Protein AF-A0A735HIZ2-F1 (afdb_monomer)

InterPro domains:
  IPR009492 TniQ [PF06527] (6-145)

Structure (mmCIF, N/CA/C/O backbone):
data_AF-A0A735HIZ2-F1
#
_entry.id   AF-A0A735HIZ2-F1
#
loop_
_atom_site.group_PDB
_atom_site.id
_atom_site.type_symbol
_atom_site.label_atom_id
_atom_site.label_alt_id
_atom_site.label_comp_id
_atom_site.label_asym_id
_atom_site.label_entity_id
_atom_site.label_seq_id
_atom_site.pdbx_PDB_ins_code
_atom_site.Cartn_x
_atom_site.Cartn_y
_atom_site.Cartn_z
_atom_site.occupancy
_atom_site.B_iso_or_equiv
_atom_site.auth_seq_id
_atom_site.auth_comp_id
_atom_site.auth_asym_id
_atom_site.auth_atom_id
_atom_site.pdbx_PDB_model_num
ATOM 1 N N . MET A 1 1 ? 9.503 21.662 -20.297 1.00 53.75 1 MET A N 1
ATOM 2 C CA . MET A 1 1 ? 8.173 21.031 -20.150 1.00 53.75 1 MET A CA 1
ATOM 3 C C . MET A 1 1 ? 8.386 19.717 -19.415 1.00 53.75 1 MET A C 1
ATOM 5 O O . MET A 1 1 ? 9.288 18.995 -19.810 1.00 53.75 1 MET A O 1
ATOM 9 N N . LEU A 1 2 ? 7.678 19.459 -18.311 1.00 71.31 2 LEU A N 1
ATOM 10 C CA . LEU A 1 2 ? 7.828 18.204 -17.560 1.00 71.31 2 LEU A CA 1
ATOM 11 C C . LEU A 1 2 ? 7.012 17.106 -18.242 1.00 71.31 2 LEU A C 1
ATOM 13 O O . LEU A 1 2 ? 5.805 17.273 -18.424 1.00 71.31 2 LEU A O 1
ATOM 17 N N . THR A 1 3 ? 7.654 15.998 -18.605 1.00 76.69 3 THR A N 1
ATOM 18 C CA . THR A 1 3 ? 6.975 14.871 -19.252 1.00 76.69 3 THR A CA 1
ATOM 19 C C . THR A 1 3 ? 6.406 13.953 -18.177 1.00 76.69 3 THR A C 1
ATOM 21 O O . THR A 1 3 ? 7.124 13.519 -17.272 1.00 76.69 3 THR A O 1
ATOM 24 N N . ARG A 1 4 ? 5.105 13.659 -18.259 1.00 77.38 4 ARG A N 1
ATOM 25 C CA . ARG A 1 4 ? 4.422 12.720 -17.358 1.00 77.38 4 ARG A CA 1
ATOM 26 C C . ARG A 1 4 ? 4.325 11.345 -18.010 1.00 77.38 4 ARG A C 1
ATOM 28 O O . ARG A 1 4 ? 4.100 11.247 -19.213 1.00 77.38 4 ARG A O 1
ATOM 35 N N . SER A 1 5 ? 4.462 10.292 -17.209 1.00 81.00 5 SER A N 1
ATOM 36 C CA . SER A 1 5 ? 4.187 8.919 -17.639 1.00 81.00 5 SER A CA 1
ATOM 37 C C . SER A 1 5 ? 2.837 8.486 -17.097 1.00 81.00 5 SER A C 1
ATOM 39 O O . SER A 1 5 ? 2.461 8.835 -15.980 1.00 81.00 5 SER A O 1
ATOM 41 N N . ARG A 1 6 ? 2.135 7.652 -17.862 1.00 84.44 6 ARG A N 1
ATOM 42 C CA . ARG A 1 6 ? 0.992 6.907 -17.342 1.00 84.44 6 ARG A CA 1
ATOM 43 C C . ARG A 1 6 ? 1.464 5.947 -16.243 1.00 84.44 6 ARG A C 1
ATOM 45 O O . ARG A 1 6 ? 2.487 5.285 -16.418 1.00 84.44 6 ARG A O 1
ATOM 52 N N . TYR A 1 7 ? 0.703 5.892 -15.154 1.00 81.31 7 TYR A N 1
ATOM 53 C CA . TYR A 1 7 ? 0.803 4.879 -14.107 1.00 81.31 7 TYR A CA 1
ATOM 54 C C . TYR A 1 7 ? 0.174 3.553 -14.572 1.00 81.31 7 TYR A C 1
ATOM 56 O O . TYR A 1 7 ? -0.862 3.558 -15.248 1.00 81.31 7 TYR A O 1
ATOM 64 N N . LEU A 1 8 ? 0.787 2.423 -14.208 1.00 87.94 8 LEU A N 1
ATOM 65 C CA . LEU A 1 8 ? 0.252 1.089 -14.469 1.00 87.94 8 LEU A CA 1
ATOM 66 C C . LEU A 1 8 ? -0.150 0.367 -13.174 1.00 87.94 8 LEU A C 1
ATOM 68 O O . LEU A 1 8 ? 0.684 0.253 -12.276 1.00 87.94 8 LEU A O 1
ATOM 72 N N . PRO A 1 9 ? -1.369 -0.206 -13.101 1.00 84.12 9 PRO A N 1
ATOM 73 C CA . PRO A 1 9 ? -1.900 -0.852 -11.899 1.00 84.12 9 PRO A CA 1
ATOM 74 C C . PRO A 1 9 ? -0.997 -1.900 -11.243 1.00 84.12 9 PRO A C 1
ATOM 76 O O . PRO A 1 9 ? -1.034 -2.062 -10.029 1.00 84.12 9 PRO A O 1
ATOM 79 N N . ASP A 1 10 ? -0.185 -2.613 -12.023 1.00 89.00 10 ASP A N 1
ATOM 80 C CA . ASP A 1 10 ? 0.701 -3.675 -11.546 1.00 89.00 10 ASP A CA 1
ATOM 81 C C . ASP A 1 10 ? 2.188 -3.285 -11.561 1.00 89.00 10 ASP A C 1
ATOM 83 O O . ASP A 1 10 ? 3.047 -4.151 -11.414 1.00 89.00 10 ASP A O 1
ATOM 87 N N . GLU A 1 11 ? 2.521 -2.006 -11.745 1.00 93.06 11 GLU A N 1
ATOM 88 C CA . GLU A 1 11 ? 3.896 -1.501 -11.714 1.00 93.06 11 GLU A CA 1
ATOM 89 C C . GLU A 1 11 ? 4.368 -1.197 -10.284 1.00 93.06 11 GLU A C 1
ATOM 91 O O . GLU A 1 11 ? 3.598 -0.741 -9.441 1.00 93.06 11 GLU A O 1
ATOM 96 N N . THR A 1 12 ? 5.651 -1.436 -9.998 1.00 92.50 12 THR A N 1
ATOM 97 C CA . THR A 1 12 ? 6.278 -1.042 -8.725 1.00 92.50 12 THR A CA 1
ATOM 98 C C . THR A 1 12 ? 6.569 0.456 -8.668 1.00 92.50 12 THR A C 1
ATOM 100 O O . THR A 1 12 ? 6.933 1.064 -9.677 1.00 92.50 12 THR A O 1
ATOM 103 N N . LEU A 1 13 ? 6.542 1.048 -7.468 1.00 93.19 13 LEU A N 1
ATOM 104 C CA . LEU A 1 13 ? 7.002 2.425 -7.255 1.00 93.19 13 LEU A CA 1
ATOM 105 C C . LEU A 1 13 ? 8.422 2.646 -7.797 1.00 93.19 13 LEU A C 1
ATOM 107 O O . LEU A 1 13 ? 8.697 3.670 -8.413 1.00 93.19 13 LEU A O 1
ATOM 111 N N . HIS A 1 14 ? 9.313 1.666 -7.637 1.00 93.31 14 HIS A N 1
ATOM 112 C CA . HIS A 1 14 ? 10.684 1.726 -8.146 1.00 93.31 14 HIS A CA 1
ATOM 113 C C . HIS A 1 14 ? 10.752 1.888 -9.662 1.00 93.31 14 HIS A C 1
ATOM 115 O O . HIS A 1 14 ? 11.439 2.780 -10.158 1.00 93.31 14 HIS A O 1
ATOM 121 N N . SER A 1 15 ? 10.033 1.031 -10.393 1.00 94.38 15 SER A N 1
ATOM 122 C CA . SER A 1 15 ? 9.958 1.088 -11.856 1.00 94.38 15 SER A CA 1
ATOM 123 C C . SER A 1 15 ? 9.403 2.426 -12.312 1.00 94.38 15 SER A C 1
ATOM 125 O O . SER A 1 15 ? 9.987 3.082 -13.176 1.00 94.38 15 SER A O 1
ATOM 127 N N . PHE A 1 16 ? 8.322 2.861 -11.667 1.00 94.69 16 PHE A N 1
ATOM 128 C CA . PHE A 1 16 ? 7.672 4.115 -11.987 1.00 94.69 16 PHE A CA 1
ATOM 129 C C . PHE A 1 16 ? 8.608 5.312 -11.784 1.00 94.69 16 PHE A C 1
ATOM 131 O O . PHE A 1 16 ? 8.799 6.096 -12.715 1.00 94.69 16 PHE A O 1
ATOM 138 N N . ILE A 1 17 ? 9.271 5.414 -10.623 1.00 93.31 17 ILE A N 1
ATOM 139 C CA . ILE A 1 17 ? 10.242 6.486 -10.359 1.00 93.31 17 ILE A CA 1
ATOM 140 C C . ILE A 1 17 ? 11.364 6.462 -11.390 1.00 93.31 17 ILE A C 1
ATOM 142 O O . ILE A 1 17 ? 11.687 7.499 -11.968 1.00 93.31 17 ILE A O 1
ATOM 146 N N . PHE A 1 18 ? 11.927 5.282 -11.659 1.00 93.44 18 PHE A N 1
ATOM 147 C CA . PHE A 1 18 ? 13.012 5.134 -12.620 1.00 93.44 18 PHE A CA 1
ATOM 148 C C . PHE A 1 18 ? 12.627 5.676 -14.002 1.00 93.44 18 PHE A C 1
ATOM 150 O O . PHE A 1 18 ? 13.380 6.435 -14.608 1.00 93.44 18 PHE A O 1
ATOM 157 N N . ARG A 1 19 ? 11.430 5.350 -14.493 1.00 93.06 19 ARG A N 1
ATOM 158 C CA . ARG A 1 19 ? 10.955 5.843 -15.791 1.00 93.06 19 ARG A CA 1
ATOM 159 C C . ARG A 1 19 ? 10.694 7.339 -15.799 1.00 93.06 19 ARG A C 1
ATOM 161 O O . ARG A 1 19 ? 11.013 7.983 -16.790 1.00 93.06 19 ARG A O 1
ATOM 168 N N . ILE A 1 20 ? 10.107 7.887 -14.734 1.00 92.25 20 ILE A N 1
ATOM 169 C CA . ILE A 1 20 ? 9.861 9.329 -14.624 1.00 92.25 20 ILE A CA 1
ATOM 170 C C . ILE A 1 20 ? 11.178 10.097 -14.685 1.00 92.25 20 ILE A C 1
ATOM 172 O O . ILE A 1 20 ? 11.280 11.072 -15.427 1.00 92.25 20 ILE A O 1
ATOM 176 N N . CYS A 1 21 ? 12.197 9.621 -13.974 1.00 91.38 21 CYS A N 1
ATOM 177 C CA . CYS A 1 21 ? 13.547 10.158 -14.073 1.00 91.38 21 CYS A CA 1
ATOM 178 C C . CYS A 1 21 ? 14.089 10.034 -15.509 1.00 91.38 21 CYS A C 1
ATOM 180 O O . CYS A 1 21 ? 14.527 11.028 -16.084 1.00 91.38 21 CYS A O 1
ATOM 182 N N . LEU A 1 22 ? 13.965 8.854 -16.128 1.00 91.06 22 LEU A N 1
ATOM 183 C CA . LEU A 1 22 ? 14.464 8.588 -17.480 1.00 91.06 22 LEU A CA 1
ATOM 184 C C . LEU A 1 22 ? 13.863 9.525 -18.543 1.00 91.06 22 LEU A C 1
ATOM 186 O O . LEU A 1 22 ? 14.604 10.098 -19.337 1.00 91.06 22 LEU A O 1
ATOM 190 N N . ILE A 1 23 ? 12.539 9.708 -18.564 1.00 91.44 23 ILE A N 1
ATOM 191 C CA . ILE A 1 23 ? 11.863 10.551 -19.573 1.00 91.44 23 ILE A CA 1
ATOM 192 C C . ILE A 1 23 ? 12.094 12.051 -19.360 1.00 91.44 23 ILE A C 1
ATOM 194 O O . ILE A 1 23 ? 11.865 12.837 -20.277 1.00 91.44 23 ILE A O 1
ATOM 198 N N . ASN A 1 24 ? 12.515 12.454 -18.158 1.00 90.19 24 ASN A N 1
ATOM 199 C CA . ASN A 1 24 ? 12.861 13.838 -17.837 1.00 90.19 24 ASN A CA 1
ATOM 200 C C . ASN A 1 24 ? 14.380 14.092 -17.899 1.00 90.19 24 ASN A C 1
ATOM 202 O O . ASN A 1 24 ? 14.822 15.180 -17.538 1.00 90.19 24 ASN A O 1
ATOM 206 N N . GLY A 1 25 ? 15.170 13.123 -18.382 1.00 88.44 25 GLY A N 1
ATOM 207 C CA . GLY A 1 25 ? 16.613 13.276 -18.592 1.00 88.44 25 GLY A CA 1
ATOM 208 C C . GLY A 1 25 ? 17.455 13.228 -17.314 1.00 88.44 25 GLY A C 1
ATOM 209 O O . GLY A 1 25 ? 18.588 13.696 -17.323 1.00 88.44 25 GLY A O 1
ATOM 210 N N . GLU A 1 26 ? 16.926 12.688 -16.213 1.00 87.19 26 GLU A N 1
ATOM 211 C CA . GLU A 1 26 ? 17.716 12.458 -15.002 1.00 87.19 26 GLU A CA 1
ATOM 212 C C . GLU A 1 26 ? 18.603 11.219 -15.173 1.00 87.19 26 GLU A C 1
ATOM 214 O O . GLU A 1 26 ? 18.152 10.166 -15.626 1.00 87.19 26 GLU A O 1
ATOM 219 N N . GLU A 1 27 ? 19.867 11.331 -14.765 1.00 77.81 27 GLU A N 1
ATOM 220 C CA . GLU A 1 27 ? 20.856 10.247 -14.873 1.00 77.81 27 GLU A CA 1
ATOM 221 C C . GLU A 1 27 ? 21.234 9.639 -13.511 1.00 77.81 27 GLU A C 1
ATOM 223 O O . GLU A 1 27 ? 21.897 8.601 -13.437 1.00 77.81 27 GLU A O 1
ATOM 228 N N . GLN A 1 28 ? 20.791 10.259 -12.411 1.00 77.88 28 GLN A N 1
ATOM 229 C CA . GLN A 1 28 ? 21.040 9.786 -11.052 1.00 77.88 28 GLN A CA 1
ATOM 230 C C . GLN A 1 28 ? 19.820 9.052 -10.491 1.00 77.88 28 GLN A C 1
ATOM 232 O O . GLN A 1 28 ? 18.766 9.635 -10.257 1.00 77.88 28 GLN A O 1
ATOM 237 N N . PHE A 1 29 ? 19.994 7.755 -10.229 1.00 83.75 29 PHE A N 1
ATOM 238 C CA . PHE A 1 29 ? 18.933 6.848 -9.768 1.00 83.75 29 PHE A CA 1
ATOM 239 C C . PHE A 1 29 ? 19.256 6.208 -8.410 1.00 83.75 29 PHE A C 1
ATOM 241 O O . PHE A 1 29 ? 18.766 5.123 -8.081 1.00 83.75 29 PHE A O 1
ATOM 248 N N . SER A 1 30 ? 20.098 6.879 -7.618 1.00 82.88 30 SER A N 1
ATOM 249 C CA . SER A 1 30 ? 20.476 6.451 -6.265 1.00 82.88 30 SER A CA 1
ATOM 250 C C . SER A 1 30 ? 19.282 6.328 -5.324 1.00 82.88 30 SER A C 1
ATOM 252 O O . SER A 1 30 ? 19.366 5.601 -4.344 1.00 82.88 30 SER A O 1
ATOM 254 N N . ASP A 1 31 ? 18.179 7.009 -5.635 1.00 83.38 31 ASP A N 1
ATOM 255 C CA . ASP A 1 31 ? 16.950 6.994 -4.840 1.00 83.38 31 ASP A CA 1
ATOM 256 C C . ASP A 1 31 ? 16.172 5.684 -4.998 1.00 83.38 31 ASP A C 1
ATOM 258 O O . ASP A 1 31 ? 15.336 5.367 -4.161 1.00 83.38 31 ASP A O 1
ATOM 262 N N . VAL A 1 32 ? 16.432 4.921 -6.066 1.00 88.44 32 VAL A N 1
ATOM 263 C CA . VAL A 1 32 ? 15.660 3.722 -6.428 1.00 88.44 32 VAL A CA 1
ATOM 264 C C . VAL A 1 32 ? 16.483 2.447 -6.270 1.00 88.44 32 VAL A C 1
ATOM 266 O O . VAL A 1 32 ? 15.962 1.412 -5.843 1.00 88.44 32 VAL A O 1
ATOM 269 N N . THR A 1 33 ? 17.774 2.507 -6.599 1.00 88.25 33 THR A N 1
ATOM 270 C CA . THR A 1 33 ? 18.672 1.348 -6.551 1.00 88.25 33 THR A CA 1
ATOM 271 C C . THR A 1 33 ? 19.991 1.651 -5.873 1.00 88.25 33 THR A C 1
ATOM 273 O O . THR A 1 33 ? 20.523 2.754 -5.976 1.00 88.25 33 THR A O 1
ATOM 276 N N . ASN A 1 34 ? 20.561 0.630 -5.238 1.00 86.94 34 ASN A N 1
ATOM 277 C CA . ASN A 1 34 ? 21.922 0.696 -4.725 1.00 86.94 34 ASN A CA 1
ATOM 278 C C . ASN A 1 34 ? 22.973 0.354 -5.806 1.00 86.94 34 ASN A C 1
ATOM 280 O O . ASN A 1 34 ? 22.666 -0.086 -6.913 1.00 86.94 34 ASN A O 1
ATOM 284 N N . HIS A 1 35 ? 24.249 0.487 -5.437 1.00 83.94 35 HIS A N 1
ATOM 285 C CA . HIS A 1 35 ? 25.412 0.096 -6.246 1.00 83.94 35 HIS A CA 1
ATOM 286 C C . HIS A 1 35 ? 25.398 -1.369 -6.737 1.00 83.94 35 HIS A C 1
ATOM 288 O O . HIS A 1 35 ? 26.066 -1.684 -7.717 1.00 83.94 35 HIS A O 1
ATOM 294 N N . ASN A 1 36 ? 24.643 -2.261 -6.090 1.00 85.12 36 ASN A N 1
ATOM 295 C CA . ASN A 1 36 ? 24.490 -3.669 -6.471 1.00 85.12 36 ASN A CA 1
ATOM 296 C C . ASN A 1 36 ? 23.238 -3.936 -7.315 1.00 85.12 36 ASN A C 1
ATOM 298 O O . ASN A 1 36 ? 22.891 -5.095 -7.532 1.00 85.12 36 ASN A O 1
ATOM 302 N N . VAL A 1 37 ? 22.581 -2.878 -7.802 1.00 87.19 37 VAL A N 1
ATOM 303 C CA . VAL A 1 37 ? 21.351 -2.948 -8.604 1.00 87.19 37 VAL A CA 1
ATOM 304 C C . VAL A 1 37 ? 20.228 -3.670 -7.863 1.00 87.19 37 VAL A C 1
ATOM 306 O O . VAL A 1 37 ? 19.419 -4.382 -8.445 1.00 87.19 37 VAL A O 1
ATOM 309 N N . GLN A 1 38 ? 20.193 -3.514 -6.545 1.00 88.94 38 GLN A N 1
ATOM 310 C CA . GLN A 1 38 ? 19.088 -3.967 -5.716 1.00 88.94 38 GLN A CA 1
ATOM 311 C C . GLN A 1 38 ? 18.158 -2.787 -5.463 1.00 88.94 38 GLN A C 1
ATOM 313 O O . GLN A 1 38 ? 18.616 -1.655 -5.281 1.00 88.94 38 GLN A O 1
ATOM 318 N N . TRP A 1 39 ? 16.863 -3.065 -5.426 1.00 89.75 39 TRP A N 1
ATOM 319 C CA . TRP A 1 39 ? 15.839 -2.087 -5.104 1.00 89.75 39 TRP A CA 1
ATOM 320 C C . TRP A 1 39 ? 15.961 -1.654 -3.647 1.00 89.75 39 TRP A C 1
ATOM 322 O O . TRP A 1 39 ? 16.052 -2.496 -2.752 1.00 89.75 39 TRP A O 1
ATOM 332 N N . LEU A 1 40 ? 15.948 -0.349 -3.392 1.00 87.75 40 LEU A N 1
ATOM 333 C CA . LEU A 1 40 ? 15.965 0.168 -2.025 1.00 87.75 40 LEU A CA 1
ATOM 334 C C . LEU A 1 40 ? 14.619 -0.094 -1.350 1.00 87.75 40 LEU A C 1
ATOM 336 O O . LEU A 1 40 ? 13.583 0.284 -1.886 1.00 87.75 40 LEU A O 1
ATOM 340 N N . LYS A 1 41 ? 14.596 -0.708 -0.161 1.00 83.19 41 LYS A N 1
ATOM 341 C CA . LYS A 1 41 ? 13.323 -0.954 0.538 1.00 83.19 41 LYS A CA 1
ATOM 342 C C . LYS A 1 41 ? 12.629 0.337 0.956 1.00 83.19 41 LYS A C 1
ATOM 344 O O . LYS A 1 41 ? 11.414 0.416 0.847 1.00 83.19 41 LYS A O 1
ATOM 349 N N . ASN A 1 42 ? 13.392 1.310 1.445 1.00 80.69 42 ASN A N 1
ATOM 350 C CA . ASN A 1 42 ? 12.875 2.600 1.889 1.00 80.69 42 ASN A CA 1
ATOM 351 C C . ASN A 1 42 ? 13.243 3.631 0.827 1.00 80.69 42 ASN A C 1
ATOM 353 O O . ASN A 1 42 ? 14.423 3.944 0.661 1.00 80.69 42 ASN A O 1
ATOM 357 N N . LEU A 1 43 ? 12.243 4.098 0.086 1.00 85.31 43 LEU A N 1
ATOM 358 C CA . LEU A 1 43 ? 12.432 5.077 -0.975 1.00 85.31 43 LEU A CA 1
ATOM 359 C C . LEU A 1 43 ? 12.301 6.483 -0.404 1.00 85.31 43 LEU A C 1
ATOM 361 O O . LEU A 1 43 ? 11.359 6.783 0.326 1.00 85.31 43 LEU A O 1
ATOM 365 N N . GLN A 1 44 ? 13.239 7.343 -0.774 1.00 85.50 44 GLN A N 1
ATOM 366 C CA . GLN A 1 44 ? 13.156 8.769 -0.519 1.00 85.50 44 GLN A CA 1
ATOM 367 C C . GLN A 1 44 ? 13.617 9.487 -1.776 1.00 85.50 44 GLN A C 1
ATOM 369 O O . GLN A 1 44 ? 14.730 9.262 -2.250 1.00 85.50 44 GLN A O 1
ATOM 374 N N . LEU A 1 45 ? 12.755 10.340 -2.318 1.00 86.31 45 LEU A N 1
ATOM 375 C CA . LEU A 1 45 ? 13.090 11.098 -3.509 1.00 86.31 45 LEU A CA 1
ATOM 376 C C . LEU A 1 45 ? 13.974 12.282 -3.137 1.00 86.31 45 LEU A C 1
ATOM 378 O O . LEU A 1 45 ? 13.684 13.039 -2.209 1.00 86.31 45 LEU A O 1
ATOM 382 N N . ASN A 1 46 ? 15.044 12.483 -3.897 1.00 83.00 46 ASN A N 1
ATOM 383 C CA . ASN A 1 46 ? 15.831 13.694 -3.780 1.00 83.00 46 ASN A CA 1
ATOM 384 C C . ASN A 1 46 ? 15.009 14.924 -4.225 1.00 83.00 46 ASN A C 1
ATOM 386 O O . ASN A 1 46 ? 14.057 14.828 -5.003 1.00 83.00 46 ASN A O 1
ATOM 390 N N . VAL A 1 47 ? 15.404 16.116 -3.763 1.00 82.56 47 VAL A N 1
ATOM 391 C CA . VAL A 1 47 ? 14.686 17.379 -4.038 1.00 82.56 47 VAL A CA 1
ATOM 392 C C . VAL A 1 47 ? 14.531 17.665 -5.538 1.00 82.56 47 VAL A C 1
ATOM 394 O O . VAL A 1 47 ? 13.530 18.255 -5.945 1.00 82.56 47 VAL A O 1
ATOM 397 N N . ARG A 1 48 ? 15.484 17.229 -6.375 1.00 83.00 48 ARG A N 1
ATOM 398 C CA . ARG A 1 48 ? 15.413 17.405 -7.835 1.00 83.00 48 ARG A CA 1
ATOM 399 C C . ARG A 1 48 ? 14.357 16.497 -8.459 1.00 83.00 48 ARG A C 1
ATOM 401 O O . ARG A 1 48 ? 13.683 16.936 -9.384 1.00 83.00 48 ARG A O 1
ATOM 408 N N . THR A 1 49 ? 14.183 15.291 -7.925 1.00 85.88 49 THR A N 1
ATOM 409 C CA . THR A 1 49 ? 13.230 14.284 -8.398 1.00 85.88 49 THR A CA 1
ATOM 410 C C . THR A 1 49 ? 11.805 14.567 -7.920 1.00 85.88 49 THR A C 1
ATOM 412 O O . THR A 1 49 ? 10.865 14.410 -8.696 1.00 85.88 49 THR A O 1
ATOM 415 N N . ILE A 1 50 ? 11.623 15.055 -6.682 1.00 87.38 50 ILE A N 1
ATOM 416 C CA . ILE A 1 50 ? 10.298 15.328 -6.076 1.00 87.38 50 ILE A CA 1
ATOM 417 C C . ILE A 1 50 ? 9.411 16.194 -6.983 1.00 87.38 50 ILE A C 1
ATOM 419 O O . ILE A 1 50 ? 8.210 15.949 -7.091 1.00 87.38 50 ILE A O 1
ATOM 423 N N . LYS A 1 51 ? 9.987 17.183 -7.682 1.00 87.00 51 LYS A N 1
ATOM 424 C CA . LYS A 1 51 ? 9.234 18.094 -8.564 1.00 87.00 51 LYS A CA 1
ATOM 425 C C . LYS A 1 51 ? 8.450 17.364 -9.667 1.00 87.00 51 LYS A C 1
ATOM 427 O O . LYS A 1 51 ? 7.420 17.868 -10.104 1.00 87.00 51 LYS A O 1
ATOM 432 N N . TYR A 1 52 ? 8.902 16.182 -10.099 1.00 88.00 52 TYR A N 1
ATOM 433 C CA . TYR A 1 52 ? 8.211 15.382 -11.116 1.00 88.00 52 TYR A CA 1
ATOM 434 C C . TYR A 1 52 ? 6.943 14.707 -10.582 1.00 88.00 52 TYR A C 1
ATOM 436 O O . TYR A 1 52 ? 6.105 14.278 -11.374 1.00 88.00 52 TYR A O 1
ATOM 444 N N . PHE A 1 53 ? 6.783 14.639 -9.256 1.00 86.69 53 PHE A N 1
ATOM 445 C CA . PHE A 1 53 ? 5.690 13.928 -8.600 1.00 86.69 53 PHE A CA 1
ATOM 446 C C . PHE A 1 53 ? 4.556 14.832 -8.119 1.00 86.69 53 PHE A C 1
ATOM 448 O O . PHE A 1 53 ? 3.476 14.334 -7.826 1.00 86.69 53 PHE A O 1
ATOM 455 N N . ALA A 1 54 ? 4.748 16.155 -8.138 1.00 81.44 54 ALA A N 1
ATOM 456 C CA . ALA A 1 54 ? 3.747 17.139 -7.712 1.00 81.44 54 ALA A CA 1
ATOM 457 C C . ALA A 1 54 ? 2.411 17.063 -8.484 1.00 81.44 54 ALA A C 1
ATOM 459 O O . ALA A 1 54 ? 1.420 17.652 -8.071 1.00 81.44 54 ALA A O 1
ATOM 460 N N . GLY A 1 55 ? 2.392 16.381 -9.634 1.00 80.19 55 GLY A N 1
ATOM 461 C CA . GLY A 1 55 ? 1.215 16.228 -10.483 1.00 80.19 55 GLY A CA 1
ATOM 462 C C . GLY A 1 55 ? 0.434 14.923 -10.325 1.00 80.19 55 GLY A C 1
ATOM 463 O O . GLY A 1 55 ? -0.569 14.786 -11.027 1.00 80.19 55 GLY A O 1
ATOM 464 N N . TYR A 1 56 ? 0.893 13.978 -9.499 1.00 85.94 56 TYR A N 1
ATOM 465 C CA . TYR A 1 56 ? 0.190 12.712 -9.247 1.00 85.94 56 TYR A CA 1
ATOM 466 C C . TYR A 1 56 ? -0.705 12.822 -8.018 1.00 85.94 56 TYR A C 1
ATOM 468 O O . TYR A 1 56 ? -0.417 13.592 -7.102 1.00 85.94 56 TYR A O 1
ATOM 476 N N . SER A 1 57 ? -1.800 12.062 -8.013 1.00 85.44 57 SER A N 1
ATOM 477 C CA . SER A 1 57 ? -2.658 11.970 -6.835 1.00 85.44 57 SER A CA 1
ATOM 478 C C . SER A 1 57 ? -1.994 11.117 -5.754 1.00 85.44 57 SER A C 1
ATOM 480 O O . SER A 1 57 ? -1.210 10.212 -6.056 1.00 85.44 57 SER A O 1
ATOM 482 N N . ASP A 1 58 ? -2.342 11.365 -4.491 1.00 85.06 58 ASP A N 1
ATOM 483 C CA . ASP A 1 58 ? -1.894 10.516 -3.384 1.00 85.06 58 ASP A CA 1
ATOM 484 C C . ASP A 1 58 ? -2.347 9.062 -3.574 1.00 85.06 58 ASP A C 1
ATOM 486 O O . ASP A 1 58 ? -1.615 8.135 -3.235 1.00 85.06 58 ASP A O 1
ATOM 490 N N . LEU A 1 59 ? -3.524 8.858 -4.175 1.00 83.88 59 LEU A N 1
ATOM 491 C CA . LEU A 1 59 ? -4.057 7.534 -4.476 1.00 83.88 59 LEU A CA 1
ATOM 492 C C . LEU A 1 59 ? -3.146 6.763 -5.440 1.00 83.88 59 LEU A C 1
ATOM 494 O O . LEU A 1 59 ? -2.781 5.625 -5.150 1.00 83.88 59 LEU A O 1
ATOM 498 N N . ASP A 1 60 ? -2.731 7.379 -6.551 1.00 85.88 60 ASP A N 1
ATOM 499 C CA . ASP A 1 60 ? -1.829 6.736 -7.518 1.00 85.88 60 ASP 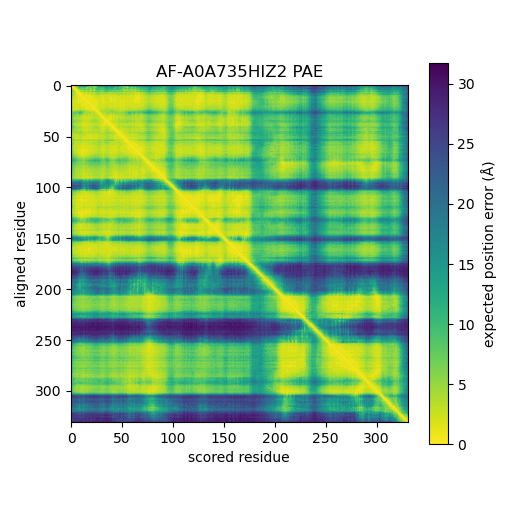A CA 1
ATOM 500 C C . ASP A 1 60 ? -0.493 6.358 -6.860 1.00 85.88 60 ASP A C 1
ATOM 502 O O . ASP A 1 60 ? 0.028 5.254 -7.053 1.00 85.88 60 ASP A O 1
ATOM 506 N N . LEU A 1 61 ? 0.049 7.269 -6.043 1.00 88.44 61 LEU A N 1
ATOM 507 C CA . LEU A 1 61 ? 1.287 7.038 -5.303 1.00 88.44 61 LEU A CA 1
ATOM 508 C C . LEU A 1 61 ? 1.133 5.895 -4.299 1.00 88.44 61 LEU A C 1
ATOM 510 O O . LEU A 1 61 ? 2.015 5.045 -4.216 1.00 88.44 61 LEU A O 1
ATOM 514 N N . LEU A 1 62 ? 0.013 5.809 -3.584 1.00 87.19 62 LEU A N 1
ATOM 515 C CA . LEU A 1 62 ? -0.227 4.718 -2.643 1.00 87.19 62 LEU A CA 1
ATOM 516 C C . LEU A 1 62 ? -0.326 3.362 -3.316 1.00 87.19 62 LEU A C 1
ATOM 518 O O . LEU A 1 62 ? 0.203 2.389 -2.778 1.00 87.19 62 LEU A O 1
ATOM 522 N N . ILE A 1 63 ? -0.985 3.273 -4.474 1.00 86.50 63 ILE A N 1
ATOM 523 C CA . ILE A 1 63 ? -1.069 1.992 -5.178 1.00 86.50 63 ILE A CA 1
A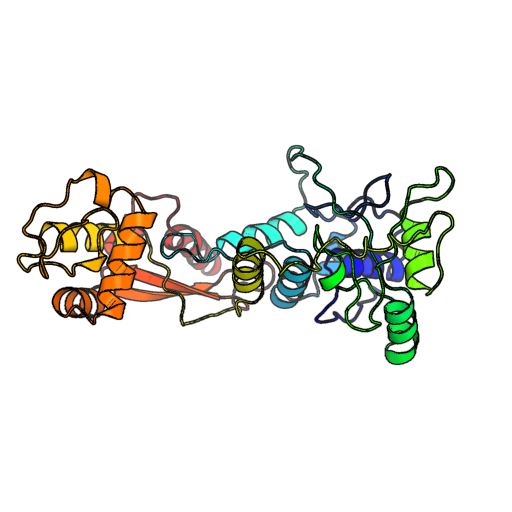TOM 524 C C . ILE A 1 63 ? 0.338 1.557 -5.612 1.00 86.50 63 ILE A C 1
ATOM 526 O O . ILE A 1 63 ? 0.722 0.408 -5.391 1.00 86.50 63 ILE A O 1
ATOM 530 N N . LEU A 1 64 ? 1.160 2.479 -6.125 1.00 90.06 64 LEU A N 1
ATOM 531 C CA . LEU A 1 64 ? 2.572 2.214 -6.423 1.00 90.06 64 LEU A CA 1
ATOM 532 C C . LEU A 1 64 ? 3.366 1.767 -5.188 1.00 90.06 64 LEU A C 1
ATOM 534 O O . LEU A 1 64 ? 4.130 0.801 -5.256 1.00 90.06 64 LEU A O 1
ATOM 538 N N . MET A 1 65 ? 3.194 2.453 -4.057 1.00 89.56 65 MET A N 1
ATOM 539 C CA . MET A 1 65 ? 3.860 2.111 -2.797 1.00 89.56 65 MET A CA 1
ATOM 540 C C . MET A 1 65 ? 3.489 0.704 -2.340 1.00 89.56 65 MET A C 1
ATOM 542 O O . MET A 1 65 ? 4.367 -0.095 -2.013 1.00 89.56 65 MET A O 1
ATOM 546 N N . ARG A 1 66 ? 2.204 0.358 -2.406 1.00 86.88 66 ARG A N 1
ATOM 547 C CA . ARG A 1 66 ? 1.692 -0.974 -2.073 1.00 86.88 66 ARG A CA 1
ATOM 548 C C . ARG A 1 66 ? 2.209 -2.055 -3.015 1.00 86.88 66 ARG A C 1
ATOM 550 O O . ARG A 1 66 ? 2.641 -3.107 -2.546 1.00 86.88 66 ARG A O 1
ATOM 557 N N . ASN A 1 67 ? 2.294 -1.764 -4.311 1.00 87.19 67 ASN A N 1
ATOM 558 C CA . ASN A 1 67 ? 2.946 -2.628 -5.300 1.00 87.19 67 ASN A CA 1
ATOM 559 C C . ASN A 1 67 ? 4.436 -2.869 -5.000 1.00 87.19 67 ASN A C 1
ATOM 561 O O . ASN A 1 67 ? 4.994 -3.897 -5.388 1.00 87.19 67 ASN A O 1
ATOM 565 N N . SER A 1 68 ? 5.072 -1.942 -4.283 1.00 87.12 68 SER A N 1
ATOM 566 C CA . SER A 1 68 ? 6.440 -2.039 -3.767 1.00 87.12 68 SER A CA 1
ATOM 567 C C . SER A 1 68 ? 6.524 -2.528 -2.314 1.00 87.12 68 SER A C 1
ATOM 569 O O . SER A 1 68 ? 7.592 -2.448 -1.704 1.00 87.12 68 SER A O 1
ATOM 571 N N . TRP A 1 69 ? 5.435 -3.076 -1.758 1.00 81.06 69 TRP A N 1
ATOM 572 C CA . TRP A 1 69 ? 5.357 -3.592 -0.384 1.00 81.06 69 TRP A CA 1
ATOM 573 C C . TRP A 1 69 ? 5.634 -2.534 0.704 1.00 81.06 69 TRP A C 1
ATOM 575 O O . TRP A 1 69 ? 6.120 -2.865 1.789 1.00 81.06 69 TRP A O 1
ATOM 585 N N . GLN A 1 70 ? 5.324 -1.272 0.404 1.00 84.62 70 GLN A N 1
ATOM 586 C CA . GLN A 1 70 ? 5.326 -0.118 1.308 1.00 84.62 70 GLN A CA 1
ATOM 587 C C . GLN A 1 70 ? 3.882 0.327 1.603 1.00 84.62 70 GLN A C 1
ATOM 589 O O . GLN A 1 70 ? 2.941 -0.214 1.022 1.00 84.62 70 GLN A O 1
ATOM 594 N N . ALA A 1 71 ? 3.703 1.303 2.505 1.00 84.62 71 ALA A N 1
ATOM 595 C CA . ALA A 1 71 ? 2.387 1.848 2.876 1.00 84.62 71 ALA A CA 1
ATOM 596 C C . ALA A 1 71 ? 1.366 0.752 3.255 1.00 84.62 71 ALA A C 1
ATOM 598 O O . ALA A 1 71 ? 0.199 0.772 2.848 1.00 84.62 71 ALA A O 1
ATOM 599 N N . ILE A 1 72 ? 1.839 -0.246 4.012 1.00 79.56 72 ILE A N 1
ATOM 600 C CA . ILE A 1 72 ? 1.019 -1.362 4.485 1.00 79.56 72 ILE A CA 1
ATOM 601 C C . ILE A 1 72 ? 0.053 -0.823 5.535 1.00 79.56 72 ILE A C 1
ATOM 603 O O . ILE A 1 72 ? 0.472 -0.269 6.550 1.00 79.56 72 ILE A O 1
ATOM 607 N N . LYS A 1 73 ? -1.242 -1.010 5.292 1.00 78.25 73 LYS A N 1
ATOM 608 C CA . LYS A 1 73 ? -2.290 -0.606 6.224 1.00 78.25 73 LYS A CA 1
ATOM 609 C C . LYS A 1 73 ? -2.346 -1.586 7.390 1.00 78.25 73 LYS A C 1
ATOM 611 O O . LYS A 1 73 ? -2.380 -2.800 7.172 1.00 78.25 73 LYS A O 1
ATOM 616 N N . SER A 1 74 ? -2.382 -1.074 8.621 1.00 75.69 74 SER A N 1
ATOM 617 C CA . SER A 1 74 ? -2.626 -1.952 9.760 1.00 75.69 74 SER A CA 1
ATOM 618 C C . SER A 1 74 ? -4.067 -2.451 9.761 1.00 75.69 74 SER A C 1
ATOM 620 O O . SER A 1 74 ? -4.999 -1.715 9.449 1.00 75.69 74 SER A O 1
ATOM 622 N N . THR A 1 75 ? -4.254 -3.711 10.135 1.00 74.94 75 THR A N 1
ATOM 623 C CA . THR A 1 75 ? -5.563 -4.363 10.201 1.00 74.94 75 THR A CA 1
ATOM 624 C C . THR A 1 75 ? -6.081 -4.515 11.625 1.00 74.94 75 THR A C 1
ATOM 626 O O . THR A 1 75 ? -7.121 -5.146 11.814 1.00 74.94 75 THR A O 1
ATOM 629 N N . THR A 1 76 ? -5.353 -4.040 12.641 1.00 83.00 76 THR A N 1
ATOM 630 C CA . THR A 1 76 ? -5.823 -4.169 14.022 1.00 83.00 76 THR A CA 1
ATOM 631 C C . THR A 1 76 ? -6.738 -3.008 14.401 1.00 83.00 76 THR A C 1
ATOM 633 O O . THR A 1 76 ? -6.547 -1.864 13.999 1.00 83.00 76 THR A O 1
ATOM 636 N N . ILE A 1 77 ? -7.752 -3.331 15.197 1.00 87.69 77 ILE A N 1
ATOM 637 C CA . ILE A 1 77 ? -8.830 -2.433 15.622 1.00 87.69 77 ILE A CA 1
ATOM 638 C C . ILE A 1 77 ? -8.351 -1.235 16.457 1.00 87.69 77 ILE A C 1
ATOM 640 O O . ILE A 1 77 ? -9.058 -0.237 16.536 1.00 87.69 77 ILE A O 1
ATOM 644 N N . PHE A 1 78 ? -7.172 -1.301 17.078 1.00 88.06 78 PHE A N 1
ATOM 645 C CA . PHE A 1 78 ? -6.639 -0.209 17.905 1.00 88.06 78 PHE A CA 1
ATOM 646 C C . PHE A 1 78 ? -5.465 0.532 17.273 1.00 88.06 78 PHE A C 1
ATOM 648 O O . PHE A 1 78 ? -4.923 1.436 17.905 1.00 88.06 78 PHE A O 1
ATOM 655 N N . ASP A 1 79 ? -5.076 0.169 16.053 1.00 84.62 79 ASP A N 1
ATOM 656 C CA . ASP A 1 79 ? -4.011 0.878 15.359 1.00 84.62 79 ASP A CA 1
ATOM 657 C C . ASP A 1 79 ? -4.519 2.171 14.728 1.00 84.62 79 ASP A C 1
ATOM 659 O O . ASP A 1 79 ? -5.717 2.370 14.507 1.00 84.62 79 ASP A O 1
ATOM 663 N N . ASN A 1 80 ? -3.578 3.060 14.419 1.00 82.50 80 ASN A N 1
ATOM 664 C CA . ASN A 1 80 ? -3.876 4.300 13.732 1.00 82.50 80 ASN A CA 1
ATOM 665 C C . ASN A 1 80 ? -4.204 4.012 12.251 1.00 82.50 80 ASN A C 1
ATOM 667 O O . ASN A 1 80 ? -3.310 3.614 11.496 1.00 82.50 80 ASN A O 1
ATOM 671 N N . PRO A 1 81 ? -5.450 4.252 11.794 1.00 81.81 81 PRO A N 1
ATOM 672 C CA . PRO A 1 81 ? -5.848 3.916 10.434 1.00 81.81 81 PRO A CA 1
ATOM 673 C C . PRO A 1 81 ? -5.134 4.746 9.369 1.00 81.81 81 PRO A C 1
ATOM 675 O O . PRO A 1 81 ? -5.104 4.315 8.224 1.00 81.81 81 PRO A O 1
ATOM 678 N N . VAL A 1 82 ? -4.548 5.897 9.717 1.00 84.50 82 VAL A N 1
ATOM 679 C CA . VAL A 1 82 ? -3.886 6.798 8.759 1.00 84.50 82 VAL A CA 1
ATOM 680 C C . VAL A 1 82 ? -2.358 6.701 8.787 1.00 84.50 82 VAL A C 1
ATOM 682 O O . VAL A 1 82 ? -1.683 7.399 8.036 1.00 84.50 82 VAL A O 1
ATOM 685 N N . GLU A 1 83 ? -1.780 5.830 9.620 1.00 83.31 83 GLU A N 1
ATOM 686 C CA . GLU A 1 83 ? -0.322 5.736 9.797 1.00 83.31 83 GLU A CA 1
ATOM 687 C C . GLU A 1 83 ? 0.420 5.439 8.487 1.00 83.31 83 GLU A C 1
ATOM 689 O O . GLU A 1 83 ? 1.509 5.967 8.253 1.00 83.31 83 GLU A O 1
ATOM 694 N N . TYR A 1 84 ? -0.194 4.665 7.588 1.00 83.69 84 TYR A N 1
ATOM 695 C CA . TYR A 1 84 ? 0.392 4.325 6.290 1.00 83.69 84 TYR A CA 1
ATOM 696 C C . TYR A 1 84 ? 0.655 5.554 5.401 1.00 83.69 84 TYR A C 1
ATOM 698 O O . TYR A 1 84 ? 1.522 5.491 4.531 1.00 83.69 84 TYR A O 1
ATOM 706 N N . MET A 1 85 ? -0.029 6.682 5.635 1.00 85.56 85 MET A N 1
ATOM 707 C CA . MET A 1 85 ? 0.194 7.941 4.908 1.00 85.56 85 MET A CA 1
ATOM 708 C C . MET A 1 85 ? 1.526 8.604 5.258 1.00 85.56 85 MET A C 1
ATOM 710 O O . MET A 1 85 ? 2.087 9.350 4.452 1.00 85.56 85 MET A O 1
ATOM 714 N N . SER A 1 86 ? 2.094 8.290 6.427 1.00 83.12 86 SER A N 1
ATOM 715 C CA . SER A 1 86 ? 3.425 8.774 6.808 1.00 83.12 86 SER A CA 1
ATOM 716 C C . SER A 1 86 ? 4.519 8.327 5.827 1.00 83.12 86 SER A C 1
ATOM 718 O O . SER A 1 86 ? 5.542 9.004 5.687 1.00 83.12 86 SER A O 1
ATOM 720 N N . GLU A 1 87 ? 4.289 7.234 5.094 1.00 84.62 87 GLU A N 1
ATOM 721 C CA . GLU A 1 87 ? 5.190 6.737 4.059 1.00 84.62 87 GLU A CA 1
ATOM 722 C C . GLU A 1 87 ? 5.193 7.659 2.825 1.00 84.62 87 GLU A C 1
ATOM 724 O O . GLU A 1 87 ? 6.268 7.937 2.296 1.00 84.62 87 GLU A O 1
ATOM 729 N N . ILE A 1 88 ? 4.047 8.216 2.397 1.00 86.44 88 ILE A N 1
ATOM 730 C CA . ILE A 1 88 ? 4.020 9.223 1.312 1.00 86.44 88 ILE A CA 1
ATOM 731 C C . ILE A 1 88 ? 4.797 10.463 1.740 1.00 86.44 88 ILE A C 1
ATOM 733 O O . ILE A 1 88 ? 5.658 10.954 1.006 1.00 86.44 88 ILE A O 1
ATOM 737 N N . ASN A 1 89 ? 4.532 10.945 2.956 1.00 82.81 89 ASN A N 1
ATOM 738 C CA . ASN A 1 89 ? 5.244 12.092 3.510 1.00 82.81 89 ASN A CA 1
ATOM 739 C C . ASN A 1 89 ? 6.752 11.831 3.564 1.00 82.81 89 ASN A C 1
ATOM 741 O O . ASN A 1 89 ? 7.535 12.736 3.293 1.00 82.81 89 ASN A O 1
ATOM 745 N N . THR A 1 90 ? 7.162 10.597 3.863 1.00 84.75 90 THR A N 1
ATOM 746 C CA . THR A 1 90 ? 8.564 10.167 3.848 1.00 84.75 90 THR A CA 1
ATOM 747 C C . THR A 1 90 ? 9.149 10.152 2.437 1.00 84.75 90 THR A C 1
ATOM 749 O O . THR A 1 90 ? 10.231 10.705 2.227 1.00 84.75 90 THR A O 1
ATOM 752 N N . LEU A 1 91 ? 8.427 9.585 1.468 1.00 87.25 91 LEU A N 1
ATOM 753 C CA . LEU A 1 91 ? 8.830 9.529 0.064 1.00 87.25 91 LEU A CA 1
ATOM 754 C C . LEU A 1 91 ? 9.067 10.933 -0.511 1.00 87.25 91 LEU A C 1
ATOM 756 O O . LEU A 1 91 ? 10.044 11.150 -1.229 1.00 87.25 91 LEU A O 1
ATOM 760 N N . LEU A 1 92 ? 8.186 11.878 -0.168 1.00 84.88 92 LEU A N 1
ATOM 761 C CA . LEU A 1 92 ? 8.192 13.264 -0.645 1.00 84.88 92 LEU A CA 1
ATOM 762 C C . LEU A 1 92 ? 8.969 14.228 0.275 1.00 84.88 92 LEU A C 1
ATOM 764 O O . LEU A 1 92 ? 9.012 15.436 0.015 1.00 84.88 92 LEU A O 1
ATOM 768 N N . ARG A 1 93 ? 9.598 13.737 1.354 1.00 80.75 93 ARG A N 1
ATOM 769 C CA . ARG A 1 93 ? 10.273 14.595 2.337 1.00 80.75 93 ARG A CA 1
ATOM 770 C C . ARG A 1 93 ? 11.544 15.214 1.760 1.00 80.75 93 ARG A C 1
ATOM 772 O O . ARG A 1 93 ? 12.465 14.512 1.352 1.00 80.75 93 ARG A O 1
ATOM 779 N N . LYS A 1 94 ? 11.666 16.541 1.877 1.00 67.62 94 LYS A N 1
ATOM 780 C CA . LYS A 1 94 ? 12.849 17.313 1.441 1.00 67.62 94 LYS A CA 1
ATOM 781 C C . LYS A 1 94 ? 14.090 17.176 2.344 1.00 67.62 94 LYS A C 1
ATOM 783 O O . LYS A 1 94 ? 15.131 17.730 2.010 1.00 67.62 94 LYS A O 1
ATOM 788 N N . GLN A 1 95 ? 13.993 16.496 3.490 1.00 59.09 95 GLN A N 1
ATOM 789 C CA . GLN A 1 95 ? 15.078 16.385 4.478 1.00 59.09 95 GLN A CA 1
ATOM 790 C C . GLN A 1 95 ? 15.609 14.953 4.582 1.00 59.09 95 GLN A C 1
ATOM 792 O O . GLN A 1 95 ? 14.795 14.032 4.659 1.00 59.09 95 GLN A O 1
ATOM 797 N N . PRO A 1 96 ? 16.935 14.748 4.660 1.00 54.75 96 PRO A N 1
ATOM 798 C CA . PRO A 1 96 ? 17.517 13.418 4.798 1.00 54.75 96 PRO A CA 1
ATOM 799 C C . PRO A 1 96 ? 17.063 12.754 6.104 1.00 54.75 96 PRO A C 1
ATOM 801 O O . PRO A 1 96 ? 17.130 13.354 7.177 1.00 54.75 96 PRO A O 1
ATOM 804 N N . LEU A 1 97 ? 16.609 11.504 6.023 1.00 56.03 97 LEU A N 1
ATOM 805 C CA . LEU A 1 97 ? 16.373 10.691 7.213 1.00 56.03 97 LEU A CA 1
ATOM 806 C C . LEU A 1 97 ? 17.702 10.261 7.853 1.00 56.03 97 LEU A C 1
ATOM 808 O O . LEU A 1 97 ? 18.697 10.022 7.166 1.00 56.03 97 LEU A O 1
ATOM 812 N N . ALA A 1 98 ? 17.700 10.083 9.178 1.00 49.97 98 ALA A N 1
ATOM 813 C CA . ALA A 1 98 ? 18.743 9.315 9.853 1.00 49.97 98 ALA A CA 1
ATOM 814 C C . ALA A 1 98 ? 18.838 7.929 9.191 1.00 49.97 98 ALA A C 1
ATOM 816 O O . ALA A 1 98 ? 17.806 7.310 8.922 1.00 49.97 98 ALA A O 1
ATOM 817 N N . ARG A 1 99 ? 20.062 7.468 8.893 1.00 46.91 99 ARG A N 1
ATOM 818 C CA . ARG A 1 99 ? 20.342 6.215 8.168 1.00 46.91 99 ARG A CA 1
ATOM 819 C C . ARG A 1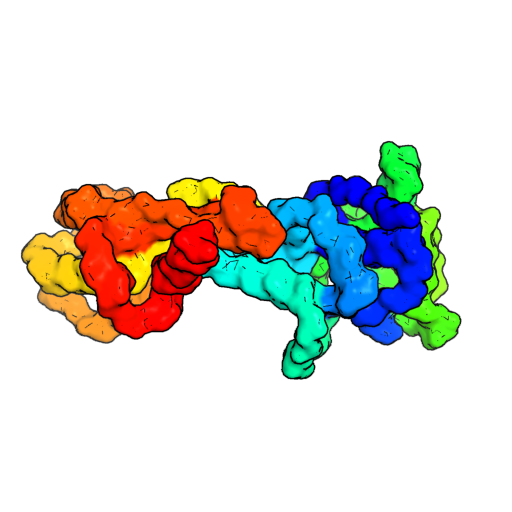 99 ? 19.578 5.038 8.798 1.00 46.91 99 ARG A C 1
ATOM 821 O O . ARG A 1 99 ? 20.051 4.439 9.758 1.00 46.91 99 ARG A O 1
ATOM 828 N N . ARG A 1 100 ? 18.402 4.690 8.264 1.00 49.53 100 ARG A N 1
ATOM 829 C CA . ARG A 1 100 ? 17.727 3.423 8.579 1.00 49.53 100 ARG A CA 1
ATOM 830 C C . ARG A 1 100 ? 18.488 2.299 7.872 1.00 49.53 100 ARG A C 1
ATOM 832 O O . ARG A 1 100 ? 19.008 2.510 6.778 1.00 49.53 100 ARG A O 1
ATOM 839 N N . GLY A 1 101 ? 18.576 1.126 8.501 1.00 50.50 101 GLY A N 1
ATOM 840 C CA . GLY A 1 101 ? 19.280 -0.034 7.943 1.00 50.50 101 GLY A CA 1
ATOM 841 C C . GLY A 1 101 ? 18.884 -0.314 6.487 1.00 50.50 101 GLY A C 1
ATOM 842 O O . GLY A 1 101 ? 17.705 -0.255 6.127 1.00 50.50 101 GLY A O 1
ATOM 843 N N . THR A 1 102 ? 19.876 -0.586 5.639 1.00 56.03 102 THR A N 1
ATOM 844 C CA . THR A 1 102 ? 19.715 -0.767 4.191 1.00 56.03 102 THR A CA 1
ATOM 845 C C . THR A 1 102 ? 19.222 -2.173 3.863 1.00 56.03 102 THR A C 1
ATOM 847 O O . THR A 1 102 ? 19.954 -3.020 3.356 1.00 56.03 102 THR A O 1
ATOM 850 N N . HIS A 1 103 ? 17.949 -2.438 4.138 1.00 69.00 103 HIS A N 1
ATOM 851 C CA . HIS A 1 103 ? 17.285 -3.583 3.524 1.00 69.00 103 HIS A CA 1
ATOM 852 C C . HIS A 1 103 ? 17.062 -3.287 2.036 1.00 69.00 103 HIS A C 1
ATOM 854 O O . HIS A 1 103 ? 16.558 -2.221 1.684 1.00 69.00 103 HIS A O 1
ATOM 860 N N . ASN A 1 104 ? 17.437 -4.226 1.169 1.00 83.06 104 ASN A N 1
ATOM 861 C CA . ASN A 1 104 ? 17.284 -4.094 -0.278 1.00 83.06 104 ASN A CA 1
ATOM 862 C C . ASN A 1 104 ? 16.602 -5.341 -0.839 1.00 83.06 104 ASN A C 1
ATOM 864 O O . ASN A 1 104 ? 16.866 -6.447 -0.366 1.00 83.06 104 ASN A O 1
ATOM 868 N N . TYR A 1 105 ? 15.775 -5.172 -1.867 1.00 86.00 105 TYR A N 1
ATOM 869 C CA . TYR A 1 105 ? 15.184 -6.292 -2.589 1.00 86.00 105 TYR A CA 1
ATOM 870 C C . TYR A 1 105 ? 16.025 -6.627 -3.824 1.00 86.00 105 TYR A C 1
ATOM 872 O O . TYR A 1 105 ? 16.428 -5.724 -4.564 1.00 86.00 105 TYR A O 1
ATOM 880 N N . PRO A 1 106 ? 16.319 -7.911 -4.081 1.00 88.12 106 PRO A N 1
ATOM 881 C CA . PRO A 1 106 ? 17.036 -8.297 -5.288 1.00 88.12 106 PRO A CA 1
ATOM 882 C C . PRO A 1 106 ? 16.228 -7.940 -6.542 1.00 88.12 106 PRO A C 1
ATOM 884 O O . PRO A 1 106 ? 15.004 -8.075 -6.568 1.00 88.12 106 PRO A O 1
ATOM 887 N N . LEU A 1 107 ? 16.925 -7.521 -7.598 1.00 90.81 107 LEU A N 1
ATOM 888 C CA . LEU A 1 107 ? 16.323 -7.288 -8.906 1.00 90.81 107 LEU A CA 1
ATOM 889 C C . LEU A 1 107 ? 15.923 -8.619 -9.545 1.00 90.81 107 LEU A C 1
ATOM 891 O O . LEU A 1 107 ? 16.770 -9.487 -9.772 1.00 90.81 107 LEU A O 1
ATOM 895 N N . LYS A 1 108 ? 14.630 -8.752 -9.845 1.00 92.75 108 LYS A N 1
ATOM 896 C CA . LYS A 1 108 ? 14.032 -9.904 -10.523 1.00 92.75 108 LYS A CA 1
ATOM 897 C C . LYS A 1 108 ? 13.087 -9.425 -11.615 1.00 92.75 108 LYS A C 1
ATOM 899 O O . LYS A 1 108 ? 12.401 -8.419 -11.425 1.00 92.75 108 LYS A O 1
ATOM 904 N N . TYR A 1 109 ? 13.035 -10.135 -12.737 1.00 95.25 109 TYR A N 1
ATOM 905 C CA . TYR A 1 109 ? 12.156 -9.772 -13.847 1.00 95.25 109 TYR A CA 1
ATOM 906 C C . TYR A 1 109 ? 11.844 -10.942 -14.778 1.00 95.25 109 TYR A C 1
ATOM 908 O O . TYR A 1 109 ? 12.557 -11.942 -14.811 1.00 95.25 109 TYR A O 1
ATOM 916 N N . CYS A 1 110 ? 10.778 -10.804 -15.566 1.00 95.94 110 CYS A N 1
ATOM 917 C CA . CYS A 1 110 ? 10.501 -11.678 -16.701 1.00 95.94 110 CYS A CA 1
ATOM 918 C C . CYS A 1 110 ? 10.695 -10.893 -17.999 1.00 95.94 110 CYS A C 1
ATOM 920 O O . CYS A 1 110 ? 9.971 -9.931 -18.251 1.00 95.94 110 CYS A O 1
ATOM 922 N N . ILE A 1 111 ? 11.651 -11.306 -18.835 1.00 97.38 111 ILE A N 1
ATOM 923 C CA . ILE A 1 111 ? 11.939 -10.584 -20.082 1.00 97.38 111 ILE A CA 1
ATOM 924 C C . ILE A 1 111 ? 10.785 -10.644 -21.090 1.00 97.38 111 ILE A C 1
ATOM 926 O O . ILE A 1 111 ? 10.585 -9.695 -21.841 1.00 97.38 111 ILE A O 1
ATOM 930 N N . ASP A 1 112 ? 9.993 -11.720 -21.076 1.00 97.75 112 ASP A N 1
ATOM 931 C CA . ASP A 1 112 ? 8.865 -11.886 -22.000 1.00 97.75 112 ASP A CA 1
ATOM 932 C C . ASP A 1 112 ? 7.751 -10.903 -21.638 1.00 97.75 112 ASP A C 1
ATOM 934 O O . ASP A 1 112 ? 7.282 -10.178 -22.507 1.00 97.75 112 ASP A O 1
ATOM 938 N N . CYS A 1 113 ? 7.429 -10.767 -20.344 1.00 97.19 113 CYS A N 1
ATOM 939 C CA . CYS A 1 113 ? 6.512 -9.730 -19.857 1.00 97.19 113 CYS A CA 1
ATOM 940 C C . CYS A 1 113 ? 6.968 -8.327 -20.264 1.00 97.19 113 CYS A C 1
ATOM 942 O O . CYS A 1 113 ? 6.140 -7.490 -20.615 1.00 97.19 113 CYS A O 1
ATOM 944 N N . ILE A 1 114 ? 8.275 -8.055 -20.202 1.00 97.94 114 ILE A N 1
ATOM 945 C CA . ILE A 1 114 ? 8.803 -6.750 -20.599 1.00 97.94 114 ILE A CA 1
ATOM 946 C C . ILE A 1 114 ? 8.621 -6.540 -22.103 1.00 97.94 114 ILE A C 1
ATOM 948 O O . ILE A 1 114 ? 8.077 -5.515 -22.507 1.00 97.94 114 ILE A O 1
ATOM 952 N N . ARG A 1 115 ? 9.001 -7.511 -22.937 1.00 98.44 115 ARG A N 1
ATOM 953 C CA . ARG A 1 115 ? 8.821 -7.437 -24.397 1.00 98.44 115 ARG A CA 1
ATOM 954 C C . ARG A 1 115 ? 7.355 -7.285 -24.795 1.00 98.44 115 ARG A C 1
ATOM 956 O O . ARG A 1 115 ? 7.042 -6.482 -25.668 1.00 98.44 115 ARG A O 1
ATOM 963 N N . GLU A 1 116 ? 6.456 -7.998 -24.126 1.00 98.00 116 GLU A N 1
ATOM 964 C CA . GLU A 1 116 ? 5.012 -7.851 -24.309 1.00 98.00 116 GLU A CA 1
ATOM 965 C C . GLU A 1 116 ? 4.525 -6.460 -23.908 1.00 98.00 116 GLU A C 1
ATOM 967 O O . GLU A 1 116 ? 3.754 -5.858 -24.648 1.00 98.00 116 GLU A O 1
ATOM 972 N N . SER A 1 117 ? 4.998 -5.906 -22.786 1.00 96.62 117 SER A N 1
ATOM 973 C CA . SER A 1 117 ? 4.654 -4.531 -22.407 1.00 96.62 117 SER A CA 1
ATOM 974 C C . SER A 1 117 ? 5.162 -3.509 -23.429 1.00 96.62 117 SER A C 1
ATOM 976 O O . SER A 1 117 ? 4.408 -2.631 -23.838 1.00 96.62 117 SER A O 1
ATOM 978 N N . ILE A 1 118 ? 6.374 -3.682 -23.962 1.00 97.12 118 ILE A N 1
ATOM 979 C CA . ILE A 1 118 ? 6.889 -2.826 -25.037 1.00 97.12 118 ILE A CA 1
ATOM 980 C C . ILE A 1 118 ? 5.981 -2.910 -26.265 1.00 97.12 118 ILE A C 1
ATOM 982 O O . ILE A 1 118 ? 5.581 -1.881 -26.800 1.00 97.12 118 ILE A O 1
ATOM 986 N N . LYS A 1 119 ? 5.598 -4.123 -26.676 1.00 97.75 119 LYS A N 1
ATOM 987 C CA . LYS A 1 119 ? 4.706 -4.340 -27.820 1.00 97.75 119 LYS A CA 1
ATOM 988 C C . LYS A 1 119 ? 3.315 -3.731 -27.609 1.00 97.75 119 LYS A C 1
ATOM 990 O O . LYS A 1 119 ? 2.764 -3.151 -28.537 1.00 97.75 119 LYS A O 1
ATOM 995 N N . ASN A 1 120 ? 2.746 -3.881 -26.415 1.00 96.06 120 ASN A N 1
ATOM 996 C CA . ASN A 1 120 ? 1.343 -3.558 -26.154 1.00 96.06 120 ASN A CA 1
ATOM 997 C C . ASN A 1 120 ? 1.121 -2.096 -25.750 1.00 96.06 120 ASN A C 1
ATOM 999 O O . ASN A 1 120 ? 0.075 -1.534 -26.059 1.00 96.06 120 ASN A O 1
ATOM 1003 N N . ILE A 1 121 ? 2.069 -1.490 -25.030 1.00 94.88 121 ILE A N 1
ATOM 1004 C CA . ILE A 1 121 ? 1.927 -0.137 -24.466 1.00 94.88 121 ILE A CA 1
ATOM 1005 C C . ILE A 1 121 ? 3.129 0.778 -24.753 1.00 94.88 121 ILE A C 1
ATOM 1007 O O . ILE A 1 121 ? 3.152 1.916 -24.290 1.00 94.88 121 ILE A O 1
ATOM 1011 N N . GLY A 1 122 ? 4.111 0.312 -25.531 1.00 94.50 122 GLY A N 1
ATOM 1012 C CA . GLY A 1 122 ? 5.213 1.128 -26.052 1.00 94.50 122 GLY A CA 1
ATOM 1013 C C . GLY A 1 122 ? 6.444 1.230 -25.150 1.00 94.50 122 GLY A C 1
ATOM 1014 O O . GLY A 1 122 ? 7.404 1.903 -25.515 1.00 94.50 122 GLY A O 1
ATOM 1015 N N . PHE A 1 123 ? 6.451 0.591 -23.979 1.00 94.75 123 PHE A N 1
ATOM 1016 C CA . PHE A 1 123 ? 7.580 0.646 -23.047 1.00 94.75 123 PHE A CA 1
ATOM 1017 C C . PHE A 1 123 ? 7.638 -0.570 -22.111 1.00 94.75 123 PHE A C 1
ATOM 1019 O O . PHE A 1 123 ? 6.625 -1.220 -21.853 1.00 94.75 123 PHE A O 1
ATOM 1026 N N . GLY A 1 124 ? 8.822 -0.840 -21.554 1.00 95.62 124 GLY A N 1
ATOM 1027 C CA . GLY A 1 124 ? 9.026 -1.836 -20.501 1.00 95.62 124 GLY A CA 1
ATOM 1028 C C . GLY A 1 124 ? 8.709 -1.302 -19.102 1.00 95.62 124 GLY A C 1
ATOM 1029 O O . GLY A 1 124 ? 8.811 -0.098 -18.854 1.00 95.62 124 GLY A O 1
ATOM 1030 N N . TYR A 1 125 ? 8.378 -2.190 -18.162 1.00 96.19 125 TYR A N 1
ATOM 1031 C CA . TYR A 1 125 ? 8.282 -1.865 -16.732 1.00 96.19 125 TYR A CA 1
ATOM 1032 C C . TYR A 1 125 ? 8.468 -3.100 -15.837 1.00 96.19 125 TYR A C 1
ATOM 1034 O O . TYR A 1 125 ? 8.358 -4.236 -16.307 1.00 96.19 125 TYR A O 1
ATOM 1042 N N . PHE A 1 126 ? 8.740 -2.889 -14.543 1.00 95.19 126 PHE A N 1
ATOM 1043 C CA . PHE A 1 126 ? 8.807 -3.977 -13.562 1.00 95.19 126 PHE A CA 1
ATOM 1044 C C . PHE A 1 126 ? 7.472 -4.177 -12.848 1.00 95.19 126 PHE A C 1
ATOM 1046 O O . PHE A 1 126 ? 6.936 -3.248 -12.239 1.00 95.19 126 PHE A O 1
ATOM 1053 N N . LYS A 1 127 ? 6.971 -5.417 -12.881 1.00 92.75 127 LYS A N 1
ATOM 1054 C CA . LYS A 1 127 ? 5.714 -5.792 -12.227 1.00 92.75 127 LYS A CA 1
ATOM 1055 C C . LYS A 1 127 ? 5.889 -6.000 -10.720 1.00 92.75 127 LYS A C 1
ATOM 1057 O O . LYS A 1 127 ? 6.902 -6.540 -10.268 1.00 92.75 127 LYS A O 1
ATOM 1062 N N . SER A 1 128 ? 4.861 -5.652 -9.953 1.00 90.00 128 SER A N 1
ATOM 1063 C CA . SER A 1 128 ? 4.771 -5.806 -8.493 1.00 90.00 128 SER A CA 1
ATOM 1064 C C . SER A 1 128 ? 4.982 -7.247 -8.032 1.00 90.00 128 SER A C 1
ATOM 1066 O O . SER A 1 128 ? 5.701 -7.510 -7.065 1.00 90.00 128 SER A O 1
ATOM 1068 N N . SER A 1 129 ? 4.442 -8.203 -8.790 1.00 87.69 129 SER A N 1
ATOM 1069 C CA . SER A 1 129 ? 4.552 -9.638 -8.513 1.00 87.69 129 SER A CA 1
ATOM 1070 C C . SER A 1 129 ? 5.991 -10.167 -8.469 1.00 87.69 129 SER A C 1
ATOM 1072 O O . SER A 1 129 ? 6.245 -11.191 -7.837 1.00 87.69 129 SER A O 1
ATOM 1074 N N . TRP A 1 130 ? 6.953 -9.477 -9.089 1.00 90.19 130 TRP A N 1
ATOM 1075 C CA . TRP A 1 130 ? 8.368 -9.873 -9.075 1.00 90.19 130 TRP A CA 1
ATOM 1076 C C . TRP A 1 130 ? 9.127 -9.317 -7.873 1.00 90.19 130 TRP A C 1
ATOM 1078 O O . TRP A 1 130 ? 10.183 -9.836 -7.514 1.00 90.19 130 TRP A O 1
ATOM 1088 N N . HIS A 1 131 ? 8.595 -8.260 -7.257 1.00 82.56 131 HIS A N 1
ATOM 1089 C CA . HIS A 1 131 ? 9.235 -7.525 -6.167 1.00 82.56 131 HIS A CA 1
ATOM 1090 C C . HIS A 1 131 ? 9.133 -8.242 -4.815 1.00 82.56 131 HIS A C 1
ATOM 1092 O O . HIS A 1 131 ? 9.753 -7.838 -3.834 1.00 82.56 131 HIS A O 1
ATOM 1098 N N . TYR A 1 132 ? 8.360 -9.326 -4.758 1.00 72.44 132 TYR A N 1
ATOM 1099 C CA . TYR A 1 132 ? 8.234 -10.143 -3.566 1.00 72.44 132 TYR A CA 1
ATOM 1100 C C . TYR A 1 132 ? 9.555 -10.862 -3.236 1.00 72.44 132 TYR A C 1
ATOM 1102 O O . TYR A 1 132 ? 10.210 -11.462 -4.097 1.00 72.44 132 TYR A O 1
ATOM 1110 N N . GLU A 1 133 ? 9.939 -10.831 -1.957 1.00 69.06 133 GLU A N 1
ATOM 1111 C CA . GLU A 1 133 ? 11.205 -11.386 -1.463 1.00 69.06 133 GLU A CA 1
ATOM 1112 C C . GLU A 1 133 ? 11.385 -12.858 -1.863 1.00 69.06 133 GLU A C 1
ATOM 1114 O O . GLU A 1 133 ? 12.453 -13.232 -2.352 1.00 69.06 133 GLU A O 1
ATOM 1119 N N . LEU A 1 134 ? 10.307 -13.652 -1.812 1.00 68.12 134 LEU A N 1
ATOM 1120 C CA . LEU A 1 134 ? 10.318 -15.067 -2.203 1.00 68.12 134 LEU A CA 1
ATOM 1121 C C . LEU A 1 134 ? 9.811 -15.326 -3.633 1.00 68.12 134 LEU A C 1
ATOM 1123 O O . LEU A 1 134 ? 9.694 -16.481 -4.032 1.00 68.12 134 LEU A O 1
ATOM 1127 N N . ALA A 1 135 ? 9.522 -14.297 -4.442 1.00 80.31 135 ALA A N 1
ATOM 1128 C CA . ALA A 1 135 ? 9.145 -14.525 -5.838 1.00 80.31 135 ALA A CA 1
ATOM 1129 C C . ALA A 1 135 ? 10.333 -15.104 -6.611 1.00 80.31 135 ALA A C 1
ATOM 1131 O O . ALA A 1 135 ? 11.355 -14.442 -6.770 1.00 80.31 135 ALA A O 1
ATOM 1132 N N . GLY A 1 136 ? 10.204 -16.337 -7.090 1.00 84.38 136 GLY A N 1
ATOM 1133 C CA . GLY A 1 136 ? 11.170 -16.973 -7.993 1.00 84.38 136 GLY A CA 1
ATOM 1134 C C . GLY A 1 136 ? 10.597 -17.256 -9.380 1.00 84.38 136 GLY A C 1
ATOM 1135 O O . GLY A 1 136 ? 11.287 -17.818 -10.225 1.00 84.38 136 GLY A O 1
ATOM 1136 N N . TYR A 1 137 ? 9.333 -16.898 -9.620 1.00 87.88 137 TYR A N 1
ATOM 1137 C CA . TYR A 1 137 ? 8.559 -17.421 -10.739 1.00 87.88 137 TYR A CA 1
ATOM 1138 C C . TYR A 1 137 ? 7.636 -16.375 -11.364 1.00 87.88 137 TYR A C 1
ATOM 1140 O O . TYR A 1 137 ? 6.990 -15.596 -10.666 1.00 87.88 137 TYR A O 1
ATOM 1148 N N . CYS A 1 138 ? 7.566 -16.374 -12.691 1.00 89.44 138 CYS A N 1
ATOM 1149 C CA . CYS A 1 138 ? 6.598 -15.624 -13.470 1.00 89.44 138 CYS A CA 1
ATOM 1150 C C . CYS A 1 138 ? 5.410 -16.530 -13.796 1.00 89.44 138 CYS A C 1
ATOM 1152 O O . CYS A 1 138 ? 5.544 -17.470 -14.576 1.00 89.44 138 CYS A O 1
ATOM 1154 N N . PHE A 1 139 ? 4.242 -16.221 -13.233 1.00 86.56 139 PHE A N 1
ATOM 1155 C CA . PHE A 1 139 ? 3.013 -16.982 -13.471 1.00 86.56 139 PHE A CA 1
ATOM 1156 C C . PHE A 1 139 ? 2.399 -16.743 -14.861 1.00 86.56 139 PHE A C 1
ATOM 1158 O O . PHE A 1 139 ? 1.663 -17.592 -15.340 1.00 86.56 139 PHE A O 1
ATOM 1165 N N . ILE A 1 140 ? 2.712 -15.618 -15.519 1.00 89.69 140 ILE A N 1
ATOM 1166 C CA . ILE A 1 140 ? 2.194 -15.283 -16.860 1.00 89.69 140 ILE A CA 1
ATOM 1167 C C . ILE A 1 140 ? 2.847 -16.177 -17.921 1.00 89.69 140 ILE A C 1
ATOM 1169 O O . ILE A 1 140 ? 2.162 -16.779 -18.739 1.00 89.69 140 ILE A O 1
ATOM 1173 N N . HIS A 1 141 ? 4.177 -16.297 -17.878 1.00 92.12 141 HIS A N 1
ATOM 1174 C CA . HIS A 1 141 ? 4.965 -17.075 -18.847 1.00 92.12 141 HIS A CA 1
ATOM 1175 C C . HIS A 1 141 ? 5.389 -18.446 -18.333 1.00 92.12 141 HIS A C 1
ATOM 1177 O O . HIS A 1 141 ? 6.167 -19.130 -18.992 1.00 92.12 141 HIS A O 1
ATOM 1183 N N . ASN A 1 142 ? 4.915 -18.831 -17.147 1.00 87.06 142 ASN A N 1
ATOM 1184 C CA . ASN A 1 142 ? 5.192 -20.123 -16.530 1.00 87.06 142 ASN A CA 1
ATOM 1185 C C . ASN A 1 142 ? 6.702 -20.463 -16.503 1.00 87.06 142 ASN A C 1
ATOM 1187 O O . ASN A 1 142 ? 7.121 -21.569 -16.856 1.00 87.06 142 ASN A O 1
ATOM 1191 N N . LYS A 1 143 ? 7.542 -19.502 -16.087 1.00 89.88 143 LYS A N 1
ATOM 1192 C CA . LYS A 1 143 ? 9.009 -19.655 -16.059 1.00 89.88 143 LYS A CA 1
ATOM 1193 C C . LYS A 1 143 ? 9.667 -18.964 -14.871 1.00 89.88 143 LYS A C 1
ATOM 1195 O O . LYS A 1 143 ? 9.107 -18.036 -14.292 1.00 89.88 143 LYS A O 1
ATOM 1200 N N . ALA A 1 144 ? 10.878 -19.395 -14.523 1.00 91.44 144 ALA A N 1
ATOM 1201 C CA . ALA A 1 144 ? 11.665 -18.761 -13.469 1.00 91.44 144 ALA A CA 1
ATOM 1202 C C . ALA A 1 144 ? 11.942 -17.282 -13.783 1.00 91.44 144 ALA A C 1
ATOM 1204 O O . ALA A 1 144 ? 12.177 -16.914 -14.938 1.00 91.44 144 ALA A O 1
ATOM 1205 N N . LEU A 1 145 ? 11.926 -16.439 -12.749 1.00 93.31 145 LEU A N 1
ATOM 1206 C CA . LEU A 1 145 ? 12.331 -15.044 -12.892 1.00 93.31 145 LEU A CA 1
ATOM 1207 C C . LEU A 1 145 ? 13.839 -14.959 -13.132 1.00 93.31 145 LEU A C 1
ATOM 1209 O O . LEU A 1 145 ? 14.635 -15.702 -12.554 1.00 93.31 145 LEU A O 1
ATOM 1213 N N . THR A 1 146 ? 14.229 -14.017 -13.980 1.00 94.69 146 THR A N 1
ATOM 1214 C CA . THR A 1 146 ? 15.624 -13.680 -14.220 1.00 94.69 146 THR A CA 1
ATOM 1215 C C . THR A 1 146 ? 16.119 -12.761 -13.112 1.00 94.69 146 THR A C 1
ATOM 1217 O O . THR A 1 146 ? 15.487 -11.758 -12.786 1.00 94.69 146 THR A O 1
ATOM 1220 N N . HIS A 1 147 ? 17.265 -13.112 -12.552 1.00 91.56 147 HIS A N 1
ATOM 1221 C CA . HIS A 1 147 ? 18.025 -12.352 -11.578 1.00 91.56 147 HIS A CA 1
ATOM 1222 C C . HIS A 1 147 ? 19.219 -11.683 -12.250 1.00 91.56 147 HIS A C 1
ATOM 1224 O O . HIS A 1 147 ? 19.680 -12.095 -13.316 1.00 91.56 147 HIS A O 1
ATOM 1230 N N . PHE A 1 148 ? 19.763 -10.676 -11.578 1.00 87.19 148 PHE A N 1
ATOM 1231 C CA . PHE A 1 148 ? 21.001 -10.036 -11.984 1.00 87.19 148 PHE A CA 1
ATOM 1232 C C . PHE A 1 148 ? 22.053 -10.163 -10.884 1.00 87.19 148 PHE A C 1
ATOM 1234 O O . PHE A 1 148 ? 21.781 -9.882 -9.715 1.00 87.19 148 PHE A O 1
ATOM 1241 N N . LYS A 1 149 ? 23.261 -10.599 -11.251 1.00 80.94 149 LYS A N 1
ATOM 1242 C CA . LYS A 1 149 ? 24.432 -10.545 -10.372 1.00 80.94 149 LYS A CA 1
ATOM 1243 C C . LYS A 1 149 ? 25.296 -9.398 -10.855 1.00 80.94 149 LYS A C 1
ATOM 1245 O O . LYS A 1 149 ? 25.592 -9.317 -12.043 1.00 80.94 149 LYS A O 1
ATOM 1250 N N . ARG A 1 150 ? 25.698 -8.524 -9.930 1.00 73.50 150 ARG A N 1
ATOM 1251 C CA . ARG A 1 150 ? 26.475 -7.333 -10.267 1.00 73.50 150 ARG A CA 1
ATOM 1252 C C . ARG A 1 150 ? 27.682 -7.677 -11.140 1.00 73.50 150 ARG A C 1
ATOM 1254 O O . ARG A 1 150 ? 28.524 -8.484 -10.753 1.00 73.50 150 ARG A O 1
ATOM 1261 N N . ASN A 1 151 ? 27.780 -6.965 -12.257 1.00 70.56 151 ASN A N 1
ATOM 1262 C CA . ASN A 1 151 ? 28.996 -6.804 -13.036 1.00 70.56 151 ASN A CA 1
ATOM 1263 C C . ASN A 1 151 ? 29.617 -5.440 -12.682 1.00 70.56 151 ASN A C 1
ATOM 1265 O O . ASN A 1 151 ? 28.903 -4.440 -12.620 1.00 70.56 151 ASN A O 1
ATOM 1269 N N . ILE A 1 152 ? 30.923 -5.392 -12.406 1.00 68.88 152 ILE A N 1
ATOM 1270 C CA . ILE A 1 152 ? 31.633 -4.168 -11.983 1.00 68.88 152 ILE A CA 1
ATOM 1271 C C . ILE A 1 152 ? 31.606 -3.086 -13.077 1.00 68.88 152 ILE A C 1
ATOM 1273 O O . ILE A 1 152 ? 31.652 -1.901 -12.760 1.00 68.88 152 ILE A O 1
ATOM 1277 N N . ASN A 1 153 ? 31.454 -3.483 -14.342 1.00 74.69 153 ASN A N 1
ATOM 1278 C CA . ASN A 1 153 ? 31.658 -2.605 -15.494 1.00 74.69 153 ASN A CA 1
ATOM 1279 C C . ASN A 1 153 ? 30.413 -1.823 -15.942 1.00 74.69 153 ASN A C 1
ATOM 1281 O O . ASN A 1 153 ? 30.511 -1.009 -16.854 1.00 74.69 153 ASN A O 1
ATOM 1285 N N . MET A 1 154 ? 29.242 -2.058 -15.342 1.00 79.12 154 MET A N 1
ATOM 1286 C CA . MET A 1 154 ? 28.002 -1.375 -15.727 1.00 79.12 154 MET A CA 1
ATOM 1287 C C . MET A 1 154 ? 27.416 -0.587 -14.559 1.00 79.12 154 MET A C 1
ATOM 1289 O O . MET A 1 154 ? 27.301 -1.089 -13.439 1.00 79.12 154 MET A O 1
ATOM 1293 N N . GLN A 1 155 ? 26.998 0.646 -14.842 1.00 86.75 155 GLN A N 1
ATOM 1294 C CA . GLN A 1 155 ? 26.266 1.458 -13.877 1.00 86.75 155 GLN A CA 1
ATOM 1295 C C . GLN A 1 155 ? 24.860 0.870 -13.645 1.00 86.75 155 GLN A C 1
ATOM 1297 O O . GLN A 1 155 ? 24.242 0.393 -14.601 1.00 86.75 155 GLN A O 1
ATOM 1302 N N . PRO A 1 156 ? 24.309 0.925 -12.413 1.00 86.75 156 PRO A N 1
ATOM 1303 C CA . PRO A 1 156 ? 22.996 0.351 -12.099 1.00 86.75 156 PRO A CA 1
ATOM 1304 C C . PRO A 1 156 ? 21.867 0.798 -13.031 1.00 86.75 156 PRO A C 1
ATOM 1306 O O . PRO A 1 156 ? 21.025 -0.004 -13.424 1.00 86.75 156 PRO A O 1
ATOM 1309 N N . HIS A 1 157 ? 21.864 2.068 -13.432 1.00 88.56 157 HIS A N 1
ATOM 1310 C CA . HIS A 1 157 ? 20.819 2.608 -14.291 1.00 88.56 157 HIS A CA 1
ATOM 1311 C C . HIS A 1 157 ? 20.904 2.108 -15.736 1.00 88.56 157 HIS A C 1
ATOM 1313 O O . HIS A 1 157 ? 19.866 1.902 -16.355 1.00 88.56 157 HIS A O 1
ATOM 1319 N N . GLU A 1 158 ? 22.104 1.857 -16.268 1.00 90.81 158 GLU A N 1
ATOM 1320 C CA . GLU A 1 158 ? 22.262 1.266 -17.602 1.00 90.81 158 GLU A CA 1
ATOM 1321 C C . GLU A 1 158 ? 21.718 -0.162 -17.628 1.00 90.81 158 GLU A C 1
ATOM 1323 O O . GLU A 1 158 ? 21.028 -0.547 -18.564 1.00 90.81 158 GLU A O 1
ATOM 1328 N N . ILE A 1 159 ? 21.916 -0.914 -16.544 1.00 91.69 159 ILE A N 1
ATOM 1329 C CA . ILE A 1 159 ? 21.370 -2.269 -16.390 1.00 91.69 159 ILE A CA 1
ATOM 1330 C C . ILE A 1 159 ? 19.839 -2.236 -16.414 1.00 91.69 159 ILE A C 1
ATOM 1332 O O . ILE A 1 159 ? 19.216 -3.018 -17.133 1.00 91.69 159 ILE A O 1
ATOM 1336 N N . LEU A 1 160 ? 19.224 -1.305 -15.679 1.00 93.25 160 LEU A N 1
ATOM 1337 C CA . LEU A 1 160 ? 17.774 -1.118 -15.714 1.00 93.25 160 LEU A CA 1
ATOM 1338 C C . LEU A 1 160 ? 17.283 -0.683 -17.105 1.00 93.25 160 LEU A C 1
ATOM 1340 O O . LEU A 1 160 ? 16.299 -1.239 -17.585 1.00 93.25 160 LEU A O 1
ATOM 1344 N N . LYS A 1 161 ? 17.974 0.246 -17.787 1.00 94.12 161 LYS A N 1
ATOM 1345 C CA . LYS A 1 161 ? 17.637 0.659 -19.165 1.00 94.12 161 LYS A CA 1
ATOM 1346 C C . LYS A 1 161 ? 17.681 -0.522 -20.136 1.00 94.12 161 LYS A C 1
ATOM 1348 O O . LYS A 1 161 ? 16.736 -0.688 -20.901 1.00 94.12 161 LYS A O 1
ATOM 1353 N N . THR A 1 162 ? 18.730 -1.348 -20.096 1.00 94.81 162 THR A N 1
ATOM 1354 C CA . THR A 1 162 ? 18.848 -2.559 -20.929 1.00 94.81 162 THR A CA 1
ATOM 1355 C C . THR A 1 162 ? 17.659 -3.489 -20.706 1.00 94.81 162 THR A C 1
ATOM 1357 O O . THR A 1 162 ? 17.000 -3.893 -21.662 1.00 94.81 162 THR A O 1
ATOM 1360 N N . ILE A 1 163 ? 17.314 -3.754 -19.442 1.00 95.75 163 ILE A N 1
ATOM 1361 C CA . ILE A 1 163 ? 16.164 -4.601 -19.105 1.00 95.75 163 ILE A CA 1
ATOM 1362 C C . ILE A 1 163 ? 14.871 -4.012 -19.674 1.00 95.75 163 ILE A C 1
ATOM 1364 O O . ILE A 1 163 ? 14.125 -4.724 -20.341 1.00 95.75 163 ILE A O 1
ATOM 1368 N N . LEU A 1 164 ? 14.625 -2.712 -19.485 1.00 95.50 164 LEU A N 1
ATOM 1369 C CA . LEU A 1 164 ? 13.418 -2.030 -19.968 1.00 95.50 164 LEU A CA 1
ATOM 1370 C C . LEU A 1 164 ? 13.334 -1.894 -21.499 1.00 95.50 164 LEU A C 1
ATOM 1372 O O . LEU A 1 164 ? 12.256 -1.590 -22.008 1.00 95.50 164 LEU A O 1
ATOM 1376 N N . ARG A 1 165 ? 14.424 -2.154 -22.232 1.00 96.06 165 ARG A N 1
ATOM 1377 C CA . ARG A 1 165 ? 14.441 -2.305 -23.701 1.00 96.06 165 ARG A CA 1
ATOM 1378 C C . ARG A 1 165 ? 14.087 -3.723 -24.164 1.00 96.06 165 ARG A C 1
ATOM 1380 O O . ARG A 1 165 ? 13.981 -3.965 -25.360 1.00 96.06 165 ARG A O 1
ATOM 1387 N N . GLY A 1 166 ? 13.868 -4.658 -23.238 1.00 96.69 166 GLY A N 1
ATOM 1388 C CA . GLY A 1 166 ? 13.577 -6.055 -23.564 1.00 96.69 166 GLY A CA 1
ATOM 1389 C C . GLY A 1 166 ? 14.833 -6.892 -23.821 1.00 96.69 166 GLY A C 1
ATOM 1390 O O . GLY A 1 166 ? 14.754 -7.947 -24.463 1.00 96.69 166 GLY A O 1
ATOM 1391 N N . GLU A 1 167 ? 15.978 -6.450 -23.301 1.00 96.50 167 GLU A N 1
ATOM 1392 C CA . GLU A 1 167 ? 17.274 -7.111 -23.432 1.00 96.50 167 GLU A CA 1
ATOM 1393 C C . GLU A 1 167 ? 17.785 -7.628 -22.082 1.00 96.50 167 GLU A C 1
ATOM 1395 O O . GLU A 1 167 ? 17.484 -7.084 -21.019 1.00 96.50 167 GLU A O 1
ATOM 1400 N N . HIS A 1 168 ? 18.593 -8.688 -22.115 1.00 93.94 168 HIS A N 1
ATOM 1401 C CA . HIS A 1 168 ? 19.270 -9.179 -20.920 1.00 93.94 168 HIS A CA 1
ATOM 1402 C C . HIS A 1 168 ? 20.628 -8.489 -20.756 1.00 93.94 168 HIS A C 1
ATOM 1404 O O . HIS A 1 168 ? 21.489 -8.653 -21.620 1.00 93.94 168 HIS A O 1
ATOM 1410 N N . PRO A 1 169 ? 20.881 -7.779 -19.643 1.00 92.44 169 PRO A N 1
ATOM 1411 C CA . PRO A 1 169 ? 22.217 -7.292 -19.336 1.00 92.44 169 PRO A CA 1
ATOM 1412 C C . PRO A 1 169 ? 23.163 -8.464 -19.045 1.00 92.44 169 PRO A C 1
ATOM 1414 O O . PRO A 1 169 ? 22.756 -9.504 -18.509 1.00 92.44 169 PRO A O 1
ATOM 1417 N N . ALA A 1 170 ? 24.446 -8.283 -19.360 1.00 88.00 170 ALA A N 1
ATOM 1418 C CA . ALA A 1 170 ? 25.479 -9.282 -19.104 1.00 88.00 170 ALA A CA 1
ATOM 1419 C C . ALA A 1 170 ? 25.583 -9.599 -17.601 1.00 88.00 170 ALA A C 1
ATOM 1421 O O . ALA A 1 170 ? 25.747 -8.697 -16.783 1.00 88.00 170 ALA A O 1
ATOM 1422 N N . GLY A 1 171 ? 25.511 -10.883 -17.235 1.00 85.25 171 GLY A N 1
ATOM 1423 C CA . GLY A 1 171 ? 25.430 -11.326 -15.833 1.00 85.25 171 GLY A CA 1
ATOM 1424 C C . GLY A 1 171 ? 24.006 -11.629 -15.346 1.00 85.25 171 GLY A C 1
ATOM 1425 O O . GLY A 1 171 ? 23.805 -11.911 -14.163 1.00 85.25 171 GLY A O 1
ATOM 1426 N N . SER A 1 172 ? 23.021 -11.594 -16.248 1.00 91.19 172 SER A N 1
ATOM 1427 C CA . SER A 1 172 ? 21.678 -12.120 -15.991 1.00 91.19 172 SER A CA 1
ATOM 1428 C C . SER A 1 172 ? 21.686 -13.647 -15.910 1.00 91.19 172 SER A C 1
ATOM 1430 O O . SER A 1 172 ? 22.332 -14.314 -16.715 1.00 91.19 172 SER A O 1
ATOM 1432 N N . TYR A 1 173 ? 20.946 -14.205 -14.958 1.00 90.69 173 TYR A N 1
ATOM 1433 C CA . TYR A 1 173 ? 20.810 -15.650 -14.767 1.00 90.69 173 TYR A CA 1
ATOM 1434 C C . TYR A 1 173 ? 19.413 -15.977 -14.245 1.00 90.69 173 TYR A C 1
ATOM 1436 O O . TYR A 1 173 ? 18.779 -15.147 -13.604 1.00 90.69 173 TYR A O 1
ATOM 1444 N N . SER A 1 174 ? 18.919 -17.185 -14.499 1.00 86.88 174 SER A N 1
ATOM 1445 C CA . SER A 1 174 ? 17.659 -17.659 -13.916 1.00 86.88 174 SER A CA 1
ATOM 1446 C C . SER A 1 174 ? 17.960 -18.800 -12.956 1.00 86.88 174 SER A C 1
ATOM 1448 O O . SER A 1 174 ? 18.767 -19.676 -13.267 1.00 86.88 174 SER A O 1
ATOM 1450 N N . LEU A 1 175 ? 17.332 -18.789 -11.784 1.00 79.69 175 LEU A N 1
ATOM 1451 C CA . LEU A 1 175 ? 17.427 -19.903 -10.850 1.00 79.69 175 LEU A CA 1
ATOM 1452 C C . LEU A 1 175 ? 16.434 -20.972 -11.301 1.00 79.69 175 LEU A C 1
ATOM 1454 O O . LEU A 1 175 ? 15.231 -20.728 -11.309 1.00 79.69 175 LEU A O 1
ATOM 1458 N N . ILE A 1 176 ? 16.927 -22.143 -11.707 1.00 68.38 176 ILE A N 1
ATOM 1459 C CA . ILE A 1 176 ? 16.058 -23.292 -11.974 1.00 68.38 176 ILE A CA 1
ATOM 1460 C C . ILE A 1 176 ? 15.521 -23.749 -10.611 1.00 68.38 176 ILE A C 1
ATOM 1462 O O . ILE A 1 176 ? 16.331 -24.125 -9.758 1.00 68.38 176 ILE A O 1
ATOM 1466 N N . PRO A 1 177 ? 14.199 -23.699 -10.361 1.00 58.09 177 PRO A N 1
ATOM 1467 C CA . PRO A 1 177 ? 13.644 -24.189 -9.109 1.00 58.09 177 PRO A CA 1
ATOM 1468 C C . PRO A 1 177 ? 14.001 -25.668 -8.968 1.00 58.09 177 PRO A C 1
ATOM 1470 O O . PRO A 1 177 ? 13.838 -26.444 -9.914 1.00 58.09 177 PRO A O 1
ATOM 1473 N N . ASN A 1 178 ? 14.516 -26.064 -7.808 1.00 51.66 178 ASN A N 1
ATOM 1474 C CA . ASN A 1 178 ? 14.806 -27.466 -7.551 1.00 51.66 178 ASN A CA 1
ATOM 1475 C C . ASN A 1 178 ? 13.473 -28.237 -7.615 1.00 51.66 178 ASN A C 1
ATOM 1477 O O . ASN A 1 178 ? 12.513 -27.826 -6.972 1.00 51.66 178 ASN A O 1
ATOM 1481 N N . LYS A 1 179 ? 13.369 -29.339 -8.374 1.00 48.53 179 LYS A N 1
ATOM 1482 C CA . LYS A 1 179 ? 12.097 -30.089 -8.537 1.00 48.53 179 LYS A CA 1
ATOM 1483 C C . LYS A 1 179 ? 11.494 -30.573 -7.204 1.00 48.53 179 LYS A C 1
ATOM 1485 O O . LYS A 1 179 ? 10.303 -30.857 -7.154 1.00 48.53 179 LYS A O 1
ATOM 1490 N N . ASN A 1 180 ? 12.308 -30.618 -6.145 1.00 44.53 180 ASN A N 1
ATOM 1491 C CA . ASN A 1 180 ? 11.919 -30.991 -4.784 1.00 44.53 180 ASN A CA 1
ATOM 1492 C C . ASN A 1 180 ? 11.660 -29.796 -3.854 1.00 44.53 180 ASN A C 1
ATOM 1494 O O . ASN A 1 180 ? 11.218 -30.010 -2.729 1.00 44.53 180 ASN A O 1
ATOM 1498 N N . SER A 1 181 ? 11.924 -28.551 -4.276 1.00 44.97 181 SER A N 1
ATOM 1499 C CA . SER A 1 181 ? 11.288 -27.420 -3.608 1.00 44.97 181 SER A CA 1
ATOM 1500 C C . SER A 1 181 ? 9.857 -27.459 -4.088 1.00 44.97 181 SER A C 1
ATOM 1502 O O . SER A 1 181 ? 9.557 -27.027 -5.205 1.00 44.97 181 SER A O 1
ATOM 1504 N N . THR A 1 182 ? 8.985 -28.033 -3.268 1.00 42.25 182 THR A N 1
ATOM 1505 C CA . THR A 1 182 ? 7.571 -27.729 -3.325 1.00 42.25 182 THR A CA 1
ATOM 1506 C C . THR A 1 182 ? 7.487 -26.238 -3.649 1.00 42.25 182 THR A C 1
ATOM 1508 O O . THR A 1 182 ? 8.105 -25.406 -2.976 1.00 42.25 182 THR A O 1
ATOM 1511 N N . ILE A 1 183 ? 6.777 -25.886 -4.720 1.00 47.81 183 ILE A N 1
ATOM 1512 C CA . ILE A 1 183 ? 6.210 -24.549 -4.894 1.00 47.81 183 ILE A CA 1
ATOM 1513 C C . ILE A 1 183 ? 5.178 -24.455 -3.758 1.00 47.81 183 ILE A C 1
ATOM 1515 O O . ILE A 1 183 ? 3.973 -24.590 -3.944 1.00 47.81 183 ILE A O 1
ATOM 1519 N N . GLU A 1 184 ? 5.682 -24.467 -2.526 1.00 41.62 184 GLU A N 1
ATOM 1520 C CA . GLU A 1 184 ? 4.940 -24.667 -1.308 1.00 41.62 184 GLU A CA 1
ATOM 1521 C C . GLU A 1 184 ? 4.315 -23.323 -1.083 1.00 41.62 184 GLU A C 1
ATOM 1523 O O . GLU A 1 184 ? 4.988 -22.370 -0.690 1.00 41.62 184 GLU A O 1
ATOM 1528 N N . LYS A 1 185 ? 3.039 -23.257 -1.471 1.00 42.16 185 LYS A N 1
ATOM 1529 C CA . LYS A 1 185 ? 2.003 -22.545 -0.738 1.00 42.16 185 LYS A CA 1
ATOM 1530 C C . LYS A 1 185 ? 2.594 -21.342 -0.027 1.00 42.16 185 LYS A C 1
ATOM 1532 O O . LYS A 1 185 ? 2.934 -21.427 1.152 1.00 42.16 185 LYS A O 1
ATOM 1537 N N . THR A 1 186 ? 2.758 -20.267 -0.796 1.00 44.44 186 THR A N 1
ATOM 1538 C CA . THR A 1 186 ? 2.504 -18.896 -0.349 1.00 44.44 186 THR A CA 1
ATOM 1539 C C . THR A 1 186 ? 2.136 -18.868 1.132 1.00 44.44 186 THR A C 1
ATOM 1541 O O . THR A 1 186 ? 0.997 -19.158 1.492 1.00 44.44 186 THR A O 1
ATOM 1544 N N . SER A 1 187 ? 3.151 -18.689 1.988 1.00 41.50 187 SER A N 1
ATOM 1545 C CA . SER A 1 187 ? 3.045 -19.017 3.413 1.00 41.50 187 SER A CA 1
ATOM 1546 C C . SER A 1 187 ? 1.839 -18.322 4.059 1.00 41.50 187 SER A C 1
ATOM 1548 O O . SER A 1 187 ? 1.423 -17.252 3.623 1.00 41.50 187 SER A O 1
ATOM 1550 N N . LEU A 1 188 ? 1.274 -18.870 5.138 1.00 40.84 188 LEU A N 1
ATOM 1551 C CA . LEU A 1 188 ? 0.167 -18.211 5.857 1.00 40.84 188 LEU A CA 1
ATOM 1552 C C . LEU A 1 188 ? 0.497 -16.757 6.285 1.00 40.84 188 LEU A C 1
ATOM 1554 O O . LEU A 1 188 ? -0.392 -15.919 6.435 1.00 40.84 188 LEU A O 1
ATOM 1558 N N . ILE A 1 189 ? 1.785 -16.438 6.452 1.00 43.53 189 ILE A N 1
ATOM 1559 C CA . ILE A 1 189 ? 2.286 -15.084 6.731 1.00 43.53 189 ILE A CA 1
ATOM 1560 C C . ILE A 1 189 ? 2.111 -14.177 5.496 1.00 43.53 189 ILE A C 1
ATOM 1562 O O . ILE A 1 189 ? 1.744 -13.008 5.618 1.00 43.53 189 ILE A O 1
ATOM 1566 N N . TYR A 1 190 ? 2.313 -14.726 4.297 1.00 47.19 190 TYR A N 1
ATOM 1567 C CA . TYR A 1 190 ? 2.127 -14.056 3.012 1.00 47.19 190 TYR A CA 1
ATOM 1568 C C . TYR A 1 190 ? 0.655 -13.772 2.694 1.00 47.19 190 TYR A C 1
ATOM 1570 O O . TYR A 1 190 ? 0.352 -12.662 2.263 1.00 47.19 190 TYR A O 1
ATOM 1578 N N . SER A 1 191 ? -0.276 -14.691 2.984 1.00 48.34 191 SER A N 1
ATOM 1579 C CA . SER A 1 191 ? -1.712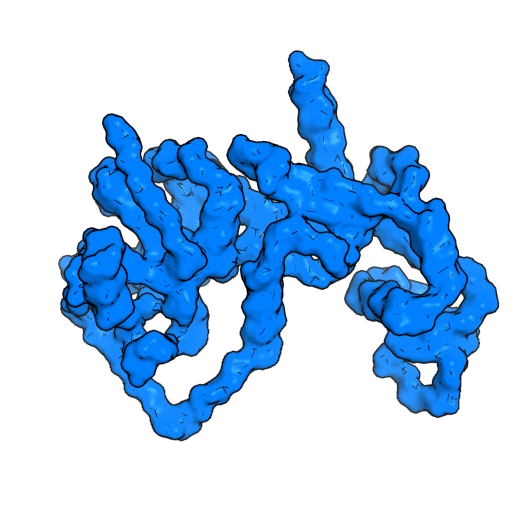 -14.427 2.777 1.00 48.34 191 SER A CA 1
ATOM 1580 C C . SER A 1 191 ? -2.230 -13.271 3.637 1.00 48.34 191 SER A C 1
ATOM 1582 O O . SER A 1 191 ? -3.064 -12.493 3.186 1.00 48.34 191 SER A O 1
ATOM 1584 N N . ASN A 1 192 ? -1.714 -13.113 4.860 1.00 47.16 192 ASN A N 1
ATOM 1585 C CA . ASN A 1 192 ? -2.110 -12.009 5.738 1.00 47.16 192 ASN A CA 1
ATOM 1586 C C . ASN A 1 192 ? -1.506 -10.668 5.289 1.00 47.16 192 ASN A C 1
ATOM 1588 O O . ASN A 1 192 ? -2.192 -9.649 5.325 1.00 47.16 192 ASN A O 1
ATOM 1592 N N . LYS A 1 193 ? -0.255 -10.670 4.804 1.00 49.78 193 LYS A N 1
ATOM 1593 C CA . LYS A 1 193 ? 0.406 -9.463 4.282 1.00 49.78 193 LYS A CA 1
ATOM 1594 C C . LYS A 1 193 ? -0.172 -9.015 2.932 1.00 49.78 193 LYS A C 1
ATOM 1596 O O . LYS A 1 193 ? -0.333 -7.817 2.721 1.00 49.78 193 LYS A O 1
ATOM 1601 N N . ILE A 1 194 ? -0.551 -9.947 2.051 1.00 51.97 194 ILE A N 1
ATOM 1602 C CA . ILE A 1 194 ? -1.319 -9.622 0.838 1.00 51.97 194 ILE A CA 1
ATOM 1603 C C . ILE A 1 194 ? -2.657 -9.006 1.211 1.00 51.97 194 ILE A C 1
ATOM 1605 O O . ILE A 1 194 ? -2.964 -7.936 0.702 1.00 51.97 194 ILE A O 1
ATOM 1609 N N . LYS A 1 195 ? -3.413 -9.623 2.133 1.00 53.03 195 LYS A N 1
ATOM 1610 C CA . LYS A 1 195 ? -4.703 -9.073 2.566 1.00 53.03 195 LYS A CA 1
ATOM 1611 C C . LYS A 1 195 ? -4.571 -7.615 2.987 1.00 53.03 195 LYS A C 1
ATOM 1613 O O . LYS A 1 195 ? -5.383 -6.824 2.549 1.00 53.03 195 LYS A O 1
ATOM 1618 N N . SER A 1 196 ? -3.530 -7.248 3.744 1.00 51.56 196 SER A N 1
ATOM 1619 C CA . SER A 1 196 ? -3.273 -5.852 4.146 1.00 51.56 196 SER A CA 1
ATOM 1620 C C . SER A 1 196 ? -2.871 -4.900 3.004 1.00 51.56 196 SER A C 1
ATOM 1622 O O . SER A 1 196 ? -3.088 -3.696 3.113 1.00 51.56 196 SER A O 1
ATOM 1624 N N . ILE A 1 197 ? -2.285 -5.417 1.918 1.00 54.22 197 ILE A N 1
ATOM 1625 C CA . ILE A 1 197 ? -1.859 -4.647 0.733 1.00 54.22 197 ILE A CA 1
ATOM 1626 C C . ILE A 1 197 ? -3.024 -4.475 -0.257 1.00 54.22 197 ILE A C 1
ATOM 1628 O O . ILE A 1 197 ? -3.156 -3.421 -0.873 1.00 54.22 197 ILE A O 1
ATOM 1632 N N . GLU A 1 198 ? -3.892 -5.481 -0.367 1.00 54.47 198 GLU A N 1
ATOM 1633 C CA . GLU A 1 198 ? -5.078 -5.500 -1.232 1.00 54.47 198 GLU A CA 1
ATOM 1634 C C . GLU A 1 198 ? -6.295 -4.782 -0.629 1.00 54.47 198 GLU A C 1
ATOM 1636 O O . GLU A 1 198 ? -7.310 -4.639 -1.309 1.00 54.47 198 GLU A O 1
ATOM 1641 N N . LEU A 1 199 ? -6.228 -4.314 0.627 1.00 56.56 199 LEU A N 1
ATOM 1642 C CA . LEU A 1 199 ? -7.345 -3.584 1.233 1.00 56.56 199 LEU A CA 1
ATOM 1643 C C . LEU A 1 199 ? -7.673 -2.344 0.418 1.00 56.56 199 LEU A C 1
ATOM 1645 O O . LEU A 1 199 ? -6.814 -1.489 0.215 1.00 56.56 199 LEU A O 1
ATOM 1649 N N . SER A 1 200 ? -8.932 -2.196 0.020 1.00 57.09 200 SER A N 1
ATOM 1650 C CA . SER A 1 200 ? -9.402 -0.944 -0.556 1.00 57.09 200 SER A CA 1
ATOM 1651 C C . SER A 1 200 ? -9.092 0.229 0.381 1.00 57.09 200 SER A C 1
ATOM 1653 O O . SER A 1 200 ? -9.181 0.138 1.613 1.00 57.09 200 SER A O 1
ATOM 1655 N N . PHE A 1 201 ? -8.695 1.350 -0.215 1.00 55.16 201 PHE A N 1
ATOM 1656 C CA . PHE A 1 201 ? -8.794 2.640 0.459 1.00 55.16 201 PHE A CA 1
ATOM 1657 C C . PHE A 1 201 ? -10.276 2.879 0.766 1.00 55.16 201 PHE A C 1
ATOM 1659 O O . PHE A 1 201 ? -11.132 2.458 -0.015 1.00 55.16 201 PHE A O 1
ATOM 1666 N N . ASN A 1 202 ? -10.584 3.503 1.903 1.00 55.53 202 ASN A N 1
ATOM 1667 C CA . ASN A 1 202 ? -11.964 3.759 2.329 1.00 55.53 202 ASN A CA 1
ATOM 1668 C C . ASN A 1 202 ? -12.764 2.480 2.662 1.00 55.53 202 ASN A C 1
ATOM 1670 O O . ASN A 1 202 ? -13.964 2.405 2.407 1.00 55.53 202 ASN A O 1
ATOM 1674 N N . ASN A 1 203 ? -12.116 1.443 3.203 1.00 60.6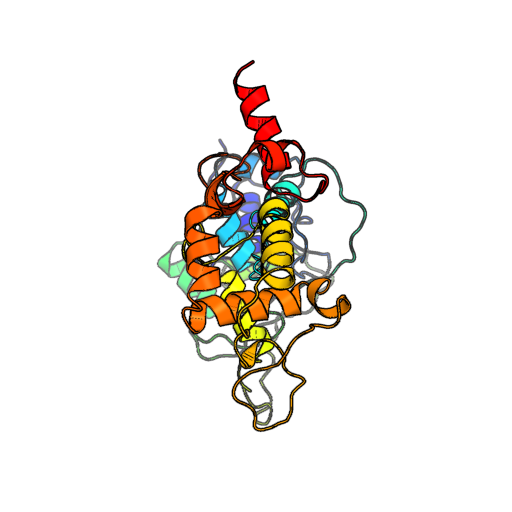6 203 ASN A N 1
ATOM 1675 C CA . ASN A 1 203 ? -12.820 0.215 3.564 1.00 60.66 203 ASN A CA 1
ATOM 1676 C C . ASN A 1 203 ? -13.714 0.432 4.800 1.00 60.66 203 ASN A C 1
ATOM 1678 O O . ASN A 1 203 ? -13.225 0.567 5.922 1.00 60.66 203 ASN A O 1
ATOM 1682 N N . GLU A 1 204 ? -15.025 0.461 4.571 1.00 60.03 204 GLU A N 1
ATOM 1683 C CA . GLU A 1 204 ? -16.045 0.676 5.599 1.00 60.03 204 GLU A CA 1
ATOM 1684 C C . GLU A 1 204 ? -16.197 -0.476 6.595 1.00 60.03 204 GLU A C 1
ATOM 1686 O O . GLU A 1 204 ? -16.739 -0.249 7.680 1.00 60.03 204 GLU A O 1
ATOM 1691 N N . ASP A 1 205 ? -15.711 -1.668 6.243 1.00 64.75 205 ASP A N 1
ATOM 1692 C CA . ASP A 1 205 ? -15.883 -2.898 7.019 1.00 64.75 205 ASP A CA 1
ATOM 1693 C C . ASP A 1 205 ? -14.855 -3.023 8.153 1.00 64.75 205 ASP A C 1
ATOM 1695 O O . ASP A 1 205 ? -15.033 -3.823 9.077 1.00 64.75 205 ASP A O 1
ATOM 1699 N N . TYR A 1 206 ? -13.775 -2.231 8.121 1.00 75.00 206 TYR A N 1
ATOM 1700 C CA . TYR A 1 206 ? -12.782 -2.219 9.194 1.00 75.00 206 TYR A CA 1
ATOM 1701 C C . TYR A 1 206 ? -13.201 -1.296 10.332 1.00 75.00 206 TYR A C 1
ATOM 1703 O O . TYR A 1 206 ? -13.472 -0.108 10.162 1.00 75.00 206 TYR A O 1
ATOM 1711 N N . ILE A 1 207 ? -13.188 -1.858 11.537 1.00 83.62 207 ILE A N 1
ATOM 1712 C CA . ILE A 1 207 ? -13.483 -1.134 12.765 1.00 83.62 207 ILE A CA 1
ATOM 1713 C C . ILE A 1 207 ? -12.158 -0.688 13.375 1.00 83.62 207 ILE A C 1
ATOM 1715 O O . ILE A 1 207 ? -11.474 -1.491 14.003 1.00 83.62 207 ILE A O 1
ATOM 1719 N N . TYR A 1 208 ? -11.823 0.591 13.223 1.00 89.25 208 TYR A N 1
ATOM 1720 C CA . TYR A 1 208 ? -10.784 1.247 14.016 1.00 89.25 208 TYR A CA 1
ATOM 1721 C C . TYR A 1 208 ? -11.430 1.974 15.192 1.00 89.25 208 TYR A C 1
ATOM 1723 O O . TYR A 1 208 ? -12.435 2.661 15.019 1.00 89.25 208 TYR A O 1
ATOM 1731 N N . ILE A 1 209 ? -10.870 1.834 16.388 1.00 90.19 209 ILE A N 1
ATOM 1732 C CA . ILE A 1 209 ? -11.389 2.402 17.631 1.00 90.19 209 ILE A CA 1
ATOM 1733 C C . ILE A 1 209 ? -10.349 3.347 18.217 1.00 90.19 209 ILE A C 1
ATOM 1735 O O . ILE A 1 209 ? -9.242 2.935 18.558 1.00 90.19 209 ILE A O 1
ATOM 1739 N N . ALA A 1 210 ? -10.742 4.604 18.405 1.00 88.12 210 ALA A N 1
ATOM 1740 C CA . ALA A 1 210 ? -9.921 5.591 19.089 1.00 88.12 210 ALA A CA 1
ATOM 1741 C C . ALA A 1 210 ? -9.790 5.284 20.591 1.00 88.12 210 ALA A C 1
ATOM 1743 O O . ALA A 1 210 ? -10.695 4.716 21.214 1.00 88.12 210 ALA A O 1
ATOM 1744 N N . ASP A 1 211 ? -8.702 5.752 21.207 1.00 86.75 211 ASP A N 1
ATOM 1745 C CA . ASP A 1 211 ? -8.409 5.506 22.625 1.00 86.75 211 ASP A CA 1
ATOM 1746 C C . ASP A 1 211 ? -9.528 5.969 23.575 1.00 86.75 211 ASP A C 1
ATOM 1748 O O . ASP A 1 211 ? -9.778 5.334 24.602 1.00 86.75 211 ASP A O 1
ATOM 1752 N N . CYS A 1 212 ? -10.259 7.030 23.215 1.00 86.06 212 CYS A N 1
ATOM 1753 C CA . CYS 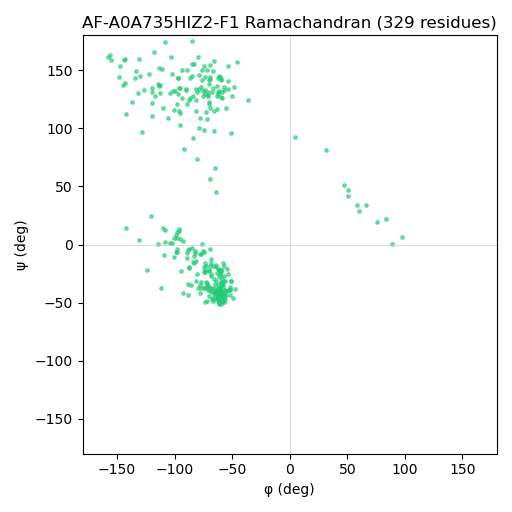A 1 212 ? -11.400 7.515 23.993 1.00 86.06 212 CYS A CA 1
ATOM 1754 C C . CYS A 1 212 ? -12.526 6.471 24.095 1.00 86.06 212 CYS A C 1
ATOM 1756 O O . CYS A 1 212 ? -13.017 6.195 25.188 1.00 86.06 212 CYS A O 1
ATOM 1758 N N . LEU A 1 213 ? -12.902 5.840 22.980 1.00 89.88 213 LEU A N 1
ATOM 1759 C CA . LEU A 1 213 ? -13.923 4.795 22.957 1.00 89.88 213 LEU A CA 1
ATOM 1760 C C . LEU A 1 213 ? -13.387 3.493 23.560 1.00 89.88 213 LEU A C 1
ATOM 1762 O O . LEU A 1 213 ? -14.098 2.815 24.298 1.00 89.88 213 LEU A O 1
ATOM 1766 N N . LYS A 1 214 ? -12.113 3.170 23.318 1.00 91.12 214 LYS A N 1
ATOM 1767 C CA . LYS A 1 214 ? -11.423 2.023 23.925 1.00 91.12 214 LYS A CA 1
ATOM 1768 C C . LYS A 1 214 ? -11.480 2.061 25.454 1.00 91.12 214 LYS A C 1
ATOM 1770 O O . LYS A 1 214 ? -11.750 1.033 26.075 1.00 91.12 214 LYS A O 1
ATOM 1775 N N . ALA A 1 215 ? -11.257 3.224 26.068 1.00 88.19 215 ALA A N 1
ATOM 1776 C CA . ALA A 1 215 ? -11.351 3.397 27.517 1.00 88.19 215 ALA A CA 1
ATOM 1777 C C . ALA A 1 215 ? -12.768 3.107 28.044 1.00 88.19 215 ALA A C 1
ATOM 1779 O O . ALA A 1 215 ? -12.930 2.393 29.036 1.00 88.19 215 ALA A O 1
ATOM 1780 N N . GLU A 1 216 ? -13.796 3.583 27.343 1.00 90.38 216 GLU A N 1
ATOM 1781 C CA . GLU A 1 216 ? -15.194 3.349 27.717 1.00 90.38 216 GLU A CA 1
ATOM 1782 C C . GLU A 1 216 ? -15.620 1.894 27.499 1.00 90.38 216 GLU A C 1
ATOM 1784 O O . GLU A 1 216 ? -16.340 1.337 28.323 1.00 90.38 216 GLU A O 1
ATOM 1789 N N . ILE A 1 217 ? -15.106 1.221 26.466 1.00 92.00 217 ILE A N 1
ATOM 1790 C CA . ILE A 1 217 ? -15.305 -0.224 26.281 1.00 92.00 217 ILE A CA 1
ATOM 1791 C C . ILE A 1 217 ? -14.692 -1.005 27.448 1.00 92.00 217 ILE A C 1
ATOM 1793 O O . ILE A 1 217 ? -15.331 -1.907 27.993 1.00 92.00 217 ILE A O 1
ATOM 1797 N N . LYS A 1 218 ? -13.475 -0.649 27.885 1.00 90.25 218 LYS A N 1
ATOM 1798 C CA . LYS A 1 218 ? -12.856 -1.260 29.075 1.00 90.25 218 LYS A CA 1
ATOM 1799 C C . LYS A 1 218 ? -13.727 -1.044 30.318 1.00 90.25 218 LYS A C 1
ATOM 1801 O O . LYS A 1 218 ? -13.904 -1.974 31.104 1.00 90.25 218 LYS A O 1
ATOM 1806 N N . ASN A 1 219 ? -14.295 0.151 30.488 1.00 89.00 219 ASN A N 1
ATOM 1807 C CA . ASN A 1 219 ? -15.195 0.467 31.597 1.00 89.00 219 ASN A CA 1
ATOM 1808 C C . ASN A 1 219 ? -16.517 -0.325 31.536 1.00 89.00 219 ASN A C 1
ATOM 1810 O O . ASN A 1 219 ? -16.956 -0.886 32.543 1.00 89.00 219 ASN A O 1
ATOM 1814 N N . PHE A 1 220 ? -17.110 -0.450 30.346 1.00 91.25 220 PHE A N 1
ATOM 1815 C CA . PHE A 1 220 ? -18.283 -1.287 30.102 1.00 91.25 220 PHE A CA 1
ATOM 1816 C C . PHE A 1 220 ? -18.015 -2.740 30.507 1.00 91.25 220 PHE A C 1
ATOM 1818 O O . PHE A 1 220 ? -18.774 -3.305 31.286 1.00 91.25 220 PHE A O 1
ATOM 1825 N N . ILE A 1 221 ? -16.901 -3.333 30.065 1.00 88.31 221 ILE A N 1
ATOM 1826 C CA . ILE A 1 221 ? -16.558 -4.727 30.392 1.00 88.31 221 ILE A CA 1
ATOM 1827 C C . ILE A 1 221 ? -16.409 -4.925 31.911 1.00 88.31 221 ILE A C 1
ATOM 1829 O O . ILE A 1 221 ? -16.856 -5.937 32.454 1.00 88.31 221 ILE A O 1
ATOM 1833 N N . ARG A 1 222 ? -15.820 -3.952 32.622 1.00 84.06 222 ARG A N 1
ATOM 1834 C CA . ARG A 1 222 ? -15.660 -4.001 34.088 1.00 84.06 222 ARG A CA 1
ATOM 1835 C C . ARG A 1 222 ? -17.008 -3.973 34.812 1.00 84.06 222 ARG A C 1
ATOM 1837 O O . ARG A 1 222 ? -17.250 -4.778 35.717 1.00 84.06 222 ARG A O 1
ATOM 1844 N N . THR A 1 223 ? -17.887 -3.066 34.400 1.00 86.44 223 THR A N 1
ATOM 1845 C CA . THR A 1 223 ? -19.156 -2.781 35.087 1.00 86.44 223 THR A CA 1
ATOM 1846 C C . THR A 1 223 ? -20.316 -3.673 34.638 1.00 86.44 223 THR A C 1
ATOM 1848 O O . THR A 1 223 ? -21.260 -3.848 35.403 1.00 86.44 223 THR A O 1
ATOM 1851 N N . CYS A 1 224 ? -20.232 -4.314 33.466 1.00 84.00 224 CYS A N 1
ATOM 1852 C CA . CYS A 1 224 ? -21.283 -5.175 32.914 1.00 84.00 224 CYS A CA 1
ATOM 1853 C C . CYS A 1 224 ? -21.660 -6.291 33.894 1.00 84.00 224 CYS A C 1
ATOM 1855 O O . CYS A 1 224 ? -20.818 -7.105 34.251 1.00 84.00 224 CYS A O 1
ATOM 1857 N N . THR A 1 225 ? -22.901 -6.338 34.366 1.00 81.69 225 THR A N 1
ATOM 1858 C CA . THR A 1 225 ? -23.354 -7.302 35.388 1.00 81.69 225 THR A CA 1
ATOM 1859 C C . THR A 1 225 ? -23.735 -8.670 34.817 1.00 81.69 225 THR A C 1
ATOM 1861 O O . THR A 1 225 ? -23.929 -9.611 35.582 1.00 81.69 225 THR A O 1
ATOM 1864 N N . VAL A 1 226 ? -23.818 -8.787 33.489 1.00 82.62 226 VAL A N 1
ATOM 1865 C CA . VAL A 1 226 ? -24.193 -10.006 32.760 1.00 82.62 226 VAL A CA 1
ATOM 1866 C C . VAL A 1 226 ? -22.952 -10.851 32.452 1.00 82.62 226 VAL A C 1
ATOM 1868 O O . VAL A 1 226 ? -21.856 -10.320 32.261 1.00 82.62 226 VAL A O 1
ATOM 1871 N N . ASP A 1 227 ? -23.123 -12.173 32.383 1.00 79.81 227 ASP A N 1
A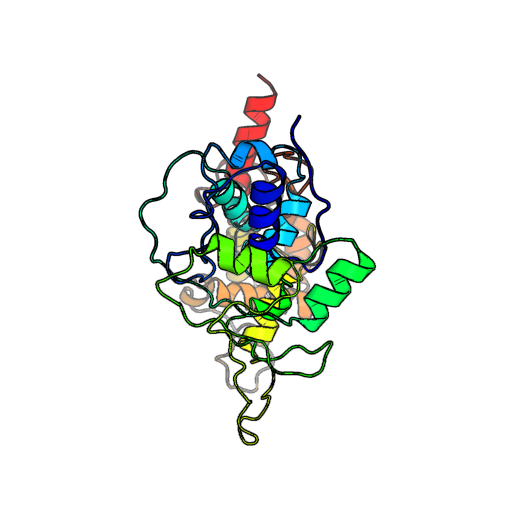TOM 1872 C CA . ASP A 1 227 ? -22.067 -13.093 31.953 1.00 79.81 227 ASP A CA 1
ATOM 1873 C C . ASP A 1 227 ? -21.631 -12.792 30.509 1.00 79.81 227 ASP A C 1
ATOM 1875 O O . ASP A 1 227 ? -22.460 -12.675 29.603 1.00 79.81 227 ASP A O 1
ATOM 1879 N N . LEU A 1 228 ? -20.318 -12.710 30.284 1.00 78.56 228 LEU A N 1
ATOM 1880 C CA . LEU A 1 228 ? -19.751 -12.455 28.960 1.00 78.56 228 LEU A CA 1
ATOM 1881 C C . LEU A 1 228 ? -19.606 -13.754 28.132 1.00 78.56 228 LEU A C 1
ATOM 1883 O O . LEU A 1 228 ? -19.495 -14.846 28.702 1.00 78.56 228 LEU A O 1
ATOM 1887 N N . PRO A 1 229 ? -19.582 -13.670 26.785 1.00 77.25 229 PRO A N 1
ATOM 1888 C CA . PRO A 1 229 ? -19.456 -14.833 25.905 1.00 77.25 229 PRO A CA 1
ATOM 1889 C C . PRO A 1 229 ? -18.143 -15.618 26.087 1.00 77.25 229 PRO A C 1
ATOM 1891 O O . PRO A 1 229 ? -17.067 -15.051 26.278 1.00 77.25 229 PRO A O 1
ATOM 1894 N N . LYS A 1 230 ? -18.227 -16.949 25.938 1.00 62.88 230 LYS A N 1
ATOM 1895 C CA . LYS A 1 230 ? -17.153 -17.927 26.214 1.00 62.88 230 LYS A CA 1
ATOM 1896 C C . LYS A 1 230 ? -15.863 -17.740 25.393 1.00 62.88 230 LYS A C 1
ATOM 1898 O O . LYS A 1 230 ? -14.781 -18.029 25.888 1.00 62.88 230 LYS A O 1
ATOM 1903 N N . MET A 1 231 ? -15.953 -17.255 24.153 1.00 58.75 231 MET A N 1
ATOM 1904 C CA . MET A 1 231 ? -14.801 -17.108 23.238 1.00 58.75 231 MET A CA 1
ATOM 1905 C C . MET A 1 231 ? -13.888 -15.910 23.564 1.00 58.75 231 MET A C 1
ATOM 1907 O O . MET A 1 231 ? -12.884 -15.700 22.888 1.00 58.75 231 MET A O 1
ATOM 1911 N N . ALA A 1 232 ? -14.190 -15.142 24.614 1.00 53.47 232 ALA A N 1
ATOM 1912 C CA . ALA A 1 232 ? -13.375 -14.012 25.052 1.00 53.47 232 ALA A CA 1
ATOM 1913 C C . ALA A 1 232 ? -11.954 -14.395 25.531 1.00 53.47 232 ALA A C 1
ATOM 1915 O O . ALA A 1 232 ? -11.101 -13.513 25.626 1.00 53.47 232 ALA A O 1
ATOM 1916 N N . LEU A 1 233 ? -11.674 -15.668 25.853 1.00 51.50 233 LEU A N 1
ATOM 1917 C CA . LEU A 1 233 ? -10.417 -16.087 26.487 1.00 51.50 233 LEU A CA 1
ATOM 1918 C C . LEU A 1 233 ? -9.927 -17.439 25.938 1.00 51.50 233 LEU A C 1
ATOM 1920 O O . LEU A 1 233 ? -10.516 -18.483 26.191 1.00 51.50 233 LEU A O 1
ATOM 1924 N N . ILE A 1 234 ? -8.804 -17.431 25.215 1.00 45.47 234 ILE A N 1
ATOM 1925 C CA . ILE A 1 234 ? -8.171 -18.632 24.628 1.00 45.47 234 ILE A CA 1
ATOM 1926 C C . ILE A 1 234 ? -7.559 -19.573 25.694 1.00 45.47 234 ILE A C 1
ATOM 1928 O O . ILE A 1 234 ? -7.106 -20.661 25.359 1.00 45.47 234 ILE A O 1
ATOM 1932 N N . SER A 1 235 ? -7.572 -19.225 26.984 1.00 43.59 235 SER A N 1
ATOM 1933 C CA . SER A 1 235 ? -6.990 -20.082 28.031 1.00 43.59 235 SER A CA 1
ATOM 1934 C C . SER A 1 235 ? -7.976 -20.972 28.796 1.00 43.59 235 SER A C 1
ATOM 1936 O O . SER A 1 235 ? -7.513 -21.821 29.553 1.00 43.59 235 SER A O 1
ATOM 1938 N N . ASP A 1 236 ? -9.294 -20.857 28.604 1.00 40.69 236 ASP A N 1
ATOM 1939 C CA . ASP A 1 236 ? -10.250 -21.656 29.386 1.00 40.69 236 ASP A CA 1
ATOM 1940 C C . ASP A 1 236 ? -10.609 -22.969 28.680 1.00 40.69 236 ASP A C 1
ATOM 1942 O O . ASP A 1 236 ? -11.646 -23.137 28.035 1.00 40.69 236 ASP A O 1
ATOM 1946 N N . THR A 1 237 ? -9.726 -23.947 28.856 1.00 39.31 237 THR A N 1
ATOM 1947 C CA . THR A 1 237 ? -9.952 -25.368 28.571 1.00 39.31 237 THR A CA 1
ATOM 1948 C C . THR A 1 237 ? -10.947 -25.992 29.557 1.00 39.31 237 THR A C 1
ATOM 1950 O O . THR A 1 237 ? -10.613 -26.975 30.187 1.00 39.31 237 THR A O 1
ATOM 1953 N N . PHE A 1 238 ? -12.183 -25.496 29.719 1.00 42.66 238 PHE A N 1
ATOM 1954 C CA . PHE A 1 238 ? -13.209 -26.251 30.466 1.00 42.66 238 PHE A CA 1
ATOM 1955 C C . PHE A 1 238 ? -14.656 -26.026 29.978 1.00 42.66 238 PHE A C 1
ATOM 1957 O O . PHE A 1 238 ? -15.075 -24.949 29.551 1.00 42.66 238 PHE A O 1
ATOM 1964 N N . ASN A 1 239 ? -15.437 -27.107 30.048 1.00 45.09 239 ASN A N 1
ATOM 1965 C CA . ASN A 1 239 ? -16.797 -27.341 29.541 1.00 45.09 239 ASN A CA 1
ATOM 1966 C C . ASN A 1 239 ? -17.932 -26.480 30.155 1.00 45.09 239 ASN A C 1
ATOM 1968 O O . ASN A 1 239 ? -19.001 -26.999 30.461 1.00 45.09 239 ASN A O 1
ATOM 1972 N N . LYS A 1 240 ? -17.766 -25.162 30.321 1.00 46.81 240 LYS A N 1
ATOM 1973 C CA . LYS A 1 240 ? -18.854 -24.260 30.764 1.00 46.81 240 LYS A CA 1
ATOM 1974 C C . LYS A 1 240 ? -19.233 -23.269 29.668 1.00 46.81 240 LYS A C 1
ATOM 1976 O O . LYS A 1 240 ? -18.364 -22.778 28.962 1.00 46.81 240 LYS A O 1
ATOM 1981 N N . THR A 1 241 ? -20.526 -23.016 29.476 1.00 46.72 241 THR A N 1
ATOM 1982 C CA . THR A 1 241 ? -21.073 -22.103 28.448 1.00 46.72 241 THR A CA 1
ATOM 1983 C C . THR A 1 241 ? -21.050 -20.628 28.866 1.00 46.72 241 THR A C 1
ATOM 1985 O O . THR A 1 241 ? -21.331 -19.765 28.040 1.00 46.72 241 THR A O 1
ATOM 1988 N N . LYS A 1 242 ? -20.694 -20.331 30.125 1.00 50.28 242 LYS A N 1
ATOM 1989 C CA . LYS A 1 242 ? -20.629 -18.988 30.723 1.00 50.28 242 LYS A CA 1
ATOM 1990 C C . LYS A 1 242 ? -19.456 -18.913 31.710 1.00 50.28 242 LYS A C 1
ATOM 1992 O O . LYS A 1 242 ? -19.245 -19.865 32.468 1.00 50.28 242 LYS A O 1
ATOM 1997 N N . ILE A 1 243 ? -18.701 -17.813 31.696 1.00 53.38 243 ILE A N 1
ATOM 1998 C CA . ILE A 1 243 ? -17.605 -17.545 32.642 1.00 53.38 243 ILE A CA 1
ATOM 1999 C C . ILE A 1 243 ? -18.150 -16.630 33.742 1.00 53.38 243 ILE A C 1
ATOM 2001 O O . ILE A 1 243 ? -18.601 -15.524 33.45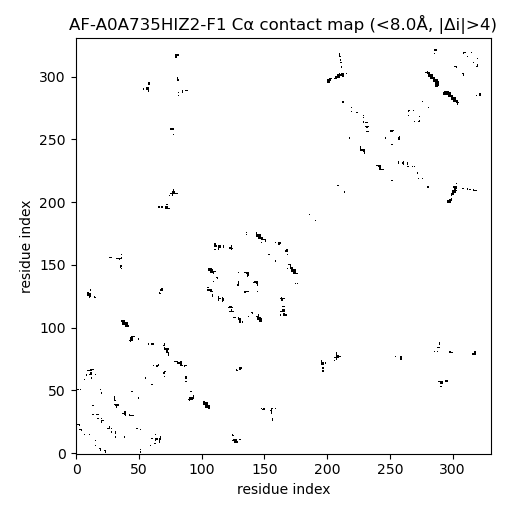4 1.00 53.38 243 ILE A O 1
ATOM 2005 N N . LYS A 1 244 ? -18.098 -17.081 35.002 1.00 52.00 244 LYS A N 1
ATOM 2006 C CA . LYS A 1 244 ? -18.389 -16.222 36.158 1.00 52.00 244 LYS A CA 1
ATOM 2007 C C . LYS A 1 244 ? -17.219 -15.258 36.372 1.00 52.00 244 LYS A C 1
ATOM 2009 O O . LYS A 1 244 ? -16.067 -15.686 36.382 1.00 52.00 244 LYS A O 1
ATOM 2014 N N . LYS A 1 245 ? -17.533 -13.971 36.557 1.00 55.50 245 LYS A N 1
ATOM 2015 C CA . LYS A 1 245 ? -16.596 -12.897 36.935 1.00 55.50 245 LYS A CA 1
ATOM 2016 C C . LYS A 1 245 ? -15.648 -13.285 38.090 1.00 55.50 245 LYS A C 1
ATOM 2018 O O . LYS A 1 245 ? -16.044 -14.094 38.931 1.00 55.50 245 LYS A O 1
ATOM 2023 N N . PRO A 1 246 ? -14.478 -12.616 38.213 1.00 52.06 246 PRO A N 1
ATOM 2024 C CA . PRO A 1 246 ? -14.019 -11.456 37.434 1.00 52.06 246 PRO A CA 1
ATOM 2025 C C . PRO A 1 246 ? -12.848 -11.762 36.483 1.00 52.06 246 PRO A C 1
ATOM 2027 O O . PRO A 1 246 ? -11.999 -12.609 36.757 1.00 52.06 246 PRO A O 1
ATOM 2030 N N . TYR A 1 247 ? -12.765 -11.016 35.377 1.00 60.38 247 TYR A N 1
ATOM 2031 C CA . TYR A 1 247 ? -11.553 -10.955 34.553 1.00 60.38 247 TYR A CA 1
ATOM 2032 C C . TYR A 1 247 ? -10.375 -10.504 35.417 1.00 60.38 247 TYR A C 1
ATOM 2034 O O . TYR A 1 247 ? -10.500 -9.529 36.160 1.00 60.38 247 TYR A O 1
ATOM 2042 N N . LYS A 1 248 ? -9.209 -11.152 35.287 1.00 59.91 248 LYS A N 1
ATOM 2043 C CA . LYS A 1 248 ? -7.978 -10.564 35.831 1.00 59.91 248 LYS A CA 1
ATOM 2044 C C . LYS A 1 248 ? -7.717 -9.254 35.095 1.00 59.91 248 LYS A C 1
ATOM 2046 O O . LYS A 1 248 ? -7.679 -9.239 33.865 1.00 59.91 248 LYS A O 1
ATOM 2051 N N . GLU A 1 249 ? -7.520 -8.178 35.848 1.00 59.62 249 GLU A N 1
ATOM 2052 C CA . GLU A 1 249 ? -7.385 -6.815 35.325 1.00 59.62 249 GLU A CA 1
ATOM 2053 C C . GLU A 1 249 ? -6.334 -6.716 34.208 1.00 59.62 249 GLU A C 1
ATOM 2055 O O . GLU A 1 249 ? -6.576 -6.069 33.192 1.00 59.62 249 GLU A O 1
ATOM 2060 N N . GLY A 1 250 ? -5.241 -7.480 34.337 1.00 62.00 250 GLY A N 1
ATOM 2061 C CA . GLY A 1 250 ? -4.162 -7.615 33.354 1.00 62.00 250 GLY A CA 1
ATOM 2062 C C . GLY A 1 250 ? -4.604 -7.940 31.919 1.00 62.00 250 GLY A C 1
ATOM 2063 O O . GLY A 1 250 ? -3.962 -7.483 30.977 1.00 62.00 250 GLY A O 1
ATOM 2064 N N . TYR A 1 251 ? -5.709 -8.669 31.722 1.00 66.44 251 TYR A N 1
ATOM 2065 C CA . TYR A 1 251 ? -6.189 -9.029 30.380 1.00 66.44 251 TYR A CA 1
ATOM 2066 C C . TYR A 1 251 ? -6.790 -7.844 29.618 1.00 66.44 251 TYR A C 1
ATOM 2068 O O . TYR A 1 251 ? -6.645 -7.764 28.403 1.00 66.44 251 TYR A O 1
ATOM 2076 N N . LEU A 1 252 ? -7.424 -6.897 30.318 1.00 67.19 252 LEU A N 1
ATOM 2077 C CA . LEU A 1 252 ? -8.017 -5.704 29.697 1.00 67.19 252 LEU A CA 1
ATOM 2078 C C . LEU A 1 252 ? -6.965 -4.643 29.333 1.00 67.19 252 LEU A C 1
ATOM 2080 O O . LEU A 1 252 ? -7.285 -3.655 28.668 1.00 67.19 252 LEU A O 1
ATOM 2084 N N . PHE A 1 253 ? -5.712 -4.835 29.752 1.00 69.75 253 PHE A N 1
ATOM 2085 C CA . PHE A 1 253 ? -4.585 -3.988 29.365 1.00 69.75 253 PHE A CA 1
ATOM 2086 C C . PHE A 1 253 ? -3.880 -4.464 28.090 1.00 69.75 253 PHE A C 1
ATOM 2088 O O . PHE A 1 253 ? -3.098 -3.702 27.533 1.00 69.75 253 PHE A O 1
ATOM 2095 N N . GLN A 1 254 ? -4.172 -5.673 27.599 1.00 82.44 254 GLN A N 1
ATOM 2096 C CA . GLN A 1 254 ? -3.576 -6.195 26.370 1.00 82.44 254 GLN A CA 1
ATOM 2097 C C . GLN A 1 254 ? -4.502 -5.966 25.169 1.00 82.44 254 GLN A C 1
ATOM 2099 O O . GLN A 1 254 ? -5.591 -6.537 25.081 1.00 82.44 254 GLN A O 1
ATOM 2104 N N . ASP A 1 255 ? -4.058 -5.143 24.221 1.00 85.69 255 ASP A N 1
ATOM 2105 C CA . ASP A 1 255 ? -4.858 -4.719 23.065 1.00 85.69 255 ASP A CA 1
ATOM 2106 C C . ASP A 1 255 ? -5.295 -5.879 22.166 1.00 85.69 255 ASP A C 1
ATOM 2108 O O . ASP A 1 255 ? -6.437 -5.921 21.715 1.00 85.69 255 ASP A O 1
ATOM 2112 N N . ASN A 1 256 ? -4.435 -6.877 21.970 1.00 82.00 256 ASN A N 1
ATOM 2113 C CA . ASN A 1 256 ? -4.759 -8.086 21.212 1.00 82.00 256 ASN A CA 1
ATOM 2114 C C . ASN A 1 256 ? -5.860 -8.935 21.876 1.00 82.00 256 ASN A C 1
ATOM 2116 O O . ASN A 1 256 ? -6.655 -9.564 21.176 1.00 82.00 256 ASN A O 1
ATOM 2120 N N . VAL A 1 257 ? -5.914 -8.977 23.211 1.00 81.75 257 VAL A N 1
ATOM 2121 C CA . VAL A 1 257 ? -6.964 -9.680 23.958 1.00 81.75 257 VAL A CA 1
ATOM 2122 C C . VAL A 1 257 ? -8.262 -8.891 23.862 1.00 81.75 257 VAL A C 1
ATOM 2124 O O . VAL A 1 257 ? -9.285 -9.448 23.470 1.00 81.75 257 VAL A O 1
ATOM 2127 N N . LEU A 1 258 ? -8.217 -7.585 24.130 1.00 86.62 258 LEU A N 1
ATOM 2128 C CA . LEU A 1 258 ? -9.393 -6.722 24.042 1.00 86.62 258 LEU A CA 1
ATOM 2129 C C . LEU A 1 258 ? -10.003 -6.717 22.629 1.00 86.62 258 LEU A C 1
ATOM 2131 O O . LEU A 1 258 ? -11.222 -6.798 22.491 1.00 86.62 258 LEU A O 1
ATOM 2135 N N . ALA A 1 259 ? -9.171 -6.703 21.586 1.00 86.94 259 ALA A N 1
ATOM 2136 C CA . ALA A 1 259 ? -9.604 -6.792 20.195 1.00 86.94 259 ALA A CA 1
ATOM 2137 C C . ALA A 1 259 ? -10.418 -8.069 19.927 1.00 86.94 259 ALA A C 1
ATOM 2139 O O . ALA A 1 259 ? -11.491 -8.008 19.328 1.00 86.94 259 ALA A O 1
ATOM 2140 N N . LYS A 1 260 ? -9.948 -9.220 20.427 1.00 83.56 260 LYS A N 1
ATOM 2141 C CA . LYS A 1 260 ? -10.656 -10.506 20.305 1.00 83.56 260 LYS A CA 1
ATOM 2142 C C . LYS A 1 260 ? -11.985 -10.509 21.056 1.00 83.56 260 LYS A C 1
ATOM 2144 O O . LYS A 1 260 ? -12.962 -11.053 20.548 1.00 83.56 260 LYS A O 1
ATOM 2149 N N . ILE A 1 261 ? -12.037 -9.891 22.239 1.00 85.38 261 ILE A N 1
ATOM 2150 C CA . ILE A 1 261 ? -13.279 -9.752 23.014 1.00 85.38 261 ILE A CA 1
ATOM 2151 C C . ILE A 1 261 ? -14.312 -8.952 22.214 1.00 85.38 261 ILE A C 1
ATOM 2153 O O . ILE A 1 261 ? -15.441 -9.408 22.050 1.00 85.38 261 ILE A O 1
ATOM 2157 N N . ILE A 1 262 ? -13.920 -7.798 21.667 1.00 89.06 262 ILE A N 1
ATOM 2158 C CA . ILE A 1 262 ? -14.809 -6.948 20.864 1.00 89.06 262 ILE A CA 1
ATOM 2159 C C . ILE A 1 262 ? -15.286 -7.688 19.610 1.00 89.06 262 ILE A C 1
ATOM 2161 O O . ILE A 1 262 ? -16.483 -7.712 19.325 1.00 89.06 262 ILE A O 1
ATOM 2165 N N . GLN A 1 263 ? -14.375 -8.351 18.892 1.00 85.94 263 GLN A N 1
ATOM 2166 C CA . GLN A 1 263 ? -14.728 -9.161 17.726 1.00 85.94 263 GLN A CA 1
ATOM 2167 C C . GLN A 1 263 ? -15.738 -10.259 18.086 1.00 85.94 263 GLN A C 1
ATOM 2169 O O . GLN A 1 263 ? -16.692 -10.492 17.343 1.00 85.94 263 GLN A O 1
ATOM 2174 N N . CYS A 1 264 ? -15.565 -10.912 19.238 1.00 84.62 264 CYS A N 1
ATOM 2175 C CA . CYS A 1 264 ? -16.513 -11.895 19.745 1.00 84.62 264 CYS A CA 1
ATOM 2176 C C . CYS A 1 264 ? -17.882 -11.269 20.037 1.00 84.62 264 CYS A C 1
ATOM 2178 O O . CYS A 1 264 ? -18.884 -11.833 19.602 1.00 84.62 264 CYS A O 1
ATOM 2180 N N . PHE A 1 265 ? -17.940 -10.109 20.704 1.00 89.69 265 PHE A N 1
ATOM 2181 C CA . PHE A 1 265 ? -19.205 -9.422 20.982 1.00 89.69 265 PHE A CA 1
ATOM 2182 C C . PHE A 1 265 ? -20.000 -9.118 19.711 1.00 89.69 265 PHE A C 1
ATOM 2184 O O . PHE A 1 265 ? -21.203 -9.371 19.692 1.00 89.69 265 PHE A O 1
ATOM 2191 N N . PHE A 1 266 ? -19.343 -8.640 18.650 1.00 89.38 266 PHE A N 1
ATOM 2192 C CA . PHE A 1 266 ? -19.998 -8.436 17.356 1.00 89.38 266 PHE A CA 1
ATOM 2193 C C . PHE A 1 266 ? -20.428 -9.759 16.715 1.00 89.38 266 PHE A C 1
ATOM 2195 O O . PHE A 1 266 ? -21.568 -9.892 16.291 1.00 89.38 266 PHE A O 1
ATOM 2202 N N . THR A 1 267 ? -19.548 -10.765 16.701 1.00 85.75 267 THR A N 1
ATOM 2203 C CA . THR A 1 267 ? -19.821 -12.066 16.061 1.00 85.75 267 THR A CA 1
ATOM 2204 C C . THR A 1 267 ? -21.023 -12.781 16.686 1.00 85.75 267 THR A C 1
ATOM 2206 O O . THR A 1 267 ? -21.801 -13.412 15.978 1.00 85.75 267 THR A O 1
ATOM 2209 N N . VAL A 1 268 ? -21.182 -12.698 18.012 1.00 85.75 268 VAL A N 1
ATOM 2210 C CA . VAL A 1 268 ? -22.287 -13.348 18.738 1.00 85.75 268 VAL A CA 1
ATOM 2211 C C . VAL A 1 268 ? -23.483 -12.425 18.978 1.00 85.75 268 VAL A C 1
ATOM 2213 O O . VAL A 1 268 ? -24.403 -12.825 19.687 1.00 85.75 268 VAL A O 1
ATOM 2216 N N . ASN A 1 269 ? -23.467 -11.199 18.438 1.00 89.19 269 ASN A N 1
ATOM 2217 C CA . ASN A 1 269 ? -24.470 -10.163 18.701 1.00 89.19 269 ASN A CA 1
ATOM 2218 C C . ASN A 1 269 ? -24.770 -10.008 20.202 1.00 89.19 269 ASN A C 1
ATOM 2220 O O . ASN A 1 269 ? -25.920 -10.081 20.634 1.00 89.19 269 ASN A O 1
ATOM 2224 N N . PHE A 1 270 ? -23.725 -9.845 21.019 1.00 90.50 270 PHE A N 1
ATOM 2225 C CA . PHE A 1 270 ? -23.868 -9.724 22.469 1.00 90.50 270 PHE A CA 1
ATOM 2226 C C . PHE A 1 270 ? -24.620 -8.434 22.826 1.00 90.50 270 PHE A C 1
ATOM 2228 O O . PHE A 1 270 ? -24.029 -7.355 22.881 1.00 90.50 270 PHE A O 1
ATOM 2235 N N . GLU A 1 271 ? -25.927 -8.566 23.061 1.00 94.50 271 GLU A N 1
ATOM 2236 C CA . GLU A 1 271 ? -26.881 -7.454 23.156 1.00 94.50 271 GLU A CA 1
ATOM 2237 C C . GLU A 1 271 ? -26.425 -6.319 24.091 1.00 94.50 271 GLU A C 1
ATOM 2239 O O . GLU A 1 271 ? -26.400 -5.179 23.620 1.00 94.50 271 GLU A O 1
ATOM 2244 N N . PRO A 1 272 ? -25.919 -6.575 25.319 1.00 94.62 272 PRO A N 1
ATOM 2245 C CA . PRO A 1 272 ? -25.491 -5.490 26.198 1.00 94.62 272 PRO A CA 1
ATOM 2246 C C . PRO A 1 272 ? -24.384 -4.623 25.587 1.00 94.62 272 PRO A C 1
ATOM 2248 O O . PRO A 1 272 ? -24.356 -3.408 25.785 1.00 94.62 272 PRO A O 1
ATOM 2251 N N . PHE A 1 273 ? -23.468 -5.238 24.830 1.00 94.25 273 PHE A N 1
ATOM 2252 C CA . PHE A 1 273 ? -22.415 -4.507 24.133 1.00 94.25 273 PHE A CA 1
ATOM 2253 C C . PHE A 1 273 ? -22.932 -3.811 22.877 1.00 94.25 273 PHE A C 1
ATOM 2255 O O . PHE A 1 273 ? -22.505 -2.696 22.607 1.00 94.25 273 PHE A O 1
ATOM 2262 N N . ILE A 1 274 ? -23.849 -4.422 22.122 1.00 94.94 274 ILE A N 1
ATOM 2263 C CA . ILE A 1 274 ? -24.441 -3.785 20.937 1.00 94.94 274 ILE A CA 1
ATOM 2264 C C . ILE A 1 274 ? -25.212 -2.524 21.338 1.00 94.94 274 ILE A C 1
ATOM 2266 O O . ILE A 1 274 ? -25.007 -1.470 20.738 1.00 94.94 274 ILE A O 1
ATOM 2270 N N . THR A 1 275 ? -26.004 -2.591 22.407 1.00 95.56 275 THR A N 1
ATOM 2271 C CA . THR A 1 275 ? -26.723 -1.439 22.963 1.00 95.56 275 THR A CA 1
ATOM 2272 C C . THR A 1 275 ? -25.759 -0.377 23.494 1.00 95.56 275 THR A C 1
ATOM 2274 O O . THR A 1 275 ? -25.938 0.816 23.233 1.00 95.56 275 THR A O 1
ATOM 2277 N N . PHE A 1 276 ? -24.678 -0.784 24.174 1.00 95.06 276 PHE A N 1
ATOM 2278 C CA . PHE A 1 276 ? -23.596 0.137 24.530 1.00 95.06 276 PHE A CA 1
ATOM 2279 C C . PHE A 1 276 ? -22.997 0.806 23.284 1.00 95.06 276 PHE A C 1
ATOM 2281 O O . PHE A 1 276 ? -22.883 2.029 23.253 1.00 95.06 276 PHE A O 1
ATOM 2288 N N . TRP A 1 277 ? -22.643 0.036 22.257 1.00 94.94 277 TRP A N 1
ATOM 2289 C CA . TRP A 1 277 ? -21.998 0.523 21.043 1.00 94.94 277 TRP A CA 1
ATOM 2290 C C . TRP A 1 277 ? -22.882 1.523 20.301 1.00 94.94 277 TRP A C 1
ATOM 2292 O O . TRP A 1 277 ? -22.444 2.636 20.039 1.00 94.94 277 TRP A O 1
ATOM 2302 N N . GLN A 1 278 ? -24.145 1.179 20.041 1.00 93.38 278 GLN A N 1
ATOM 2303 C CA . GLN A 1 278 ? -25.099 2.047 19.342 1.00 93.38 278 GLN A CA 1
ATOM 2304 C C . GLN A 1 278 ? -25.334 3.379 20.064 1.00 93.38 278 GLN A C 1
ATOM 2306 O O . GLN A 1 278 ? -25.524 4.403 19.416 1.00 93.38 278 GLN A O 1
ATOM 2311 N N . LYS A 1 279 ? -25.308 3.375 21.402 1.00 93.50 279 LYS A N 1
ATOM 2312 C CA . LYS A 1 279 ? -25.514 4.578 22.218 1.00 93.50 279 LYS A CA 1
ATOM 2313 C C . LYS A 1 279 ? -24.265 5.458 22.344 1.00 93.50 279 LYS A C 1
ATOM 2315 O O . LYS A 1 279 ? -24.393 6.635 22.663 1.00 93.50 279 LYS A O 1
ATOM 2320 N N . ASN A 1 280 ? -23.070 4.882 22.208 1.00 92.19 280 ASN A N 1
ATOM 2321 C CA . ASN A 1 280 ? -21.833 5.537 22.640 1.00 92.19 280 ASN A CA 1
ATOM 2322 C C . ASN A 1 280 ? -20.768 5.676 21.549 1.00 92.19 280 ASN A C 1
ATOM 2324 O O . ASN A 1 280 ? -19.877 6.510 21.702 1.00 92.19 280 ASN A O 1
ATOM 2328 N N . ALA A 1 281 ? -20.805 4.870 20.491 1.00 92.19 281 ALA A N 1
ATOM 2329 C CA . ALA A 1 281 ? -19.823 4.904 19.417 1.00 92.19 281 ALA A CA 1
ATOM 2330 C C . ALA A 1 281 ? -20.342 5.743 18.244 1.00 92.19 281 ALA A C 1
ATOM 2332 O O . ALA A 1 281 ? -21.436 5.517 17.734 1.00 92.19 281 ALA A O 1
ATOM 2333 N N . ALA A 1 282 ? -19.528 6.683 17.774 1.00 89.94 282 ALA A N 1
ATOM 2334 C CA . ALA A 1 282 ? -19.800 7.478 16.585 1.00 89.94 282 ALA A CA 1
ATOM 2335 C C . ALA A 1 282 ? -18.736 7.203 15.517 1.00 89.94 282 ALA A C 1
ATOM 2337 O O . ALA A 1 282 ? -17.539 7.313 15.790 1.00 89.94 282 ALA A O 1
ATOM 2338 N N . LYS A 1 283 ? -19.167 6.872 14.294 1.00 89.31 283 LYS A N 1
ATOM 2339 C CA . LYS A 1 283 ? -18.282 6.737 13.128 1.00 89.31 283 LYS A CA 1
ATOM 2340 C C . LYS A 1 283 ? -17.880 8.136 12.650 1.00 89.31 283 LYS A C 1
ATOM 2342 O O . LYS A 1 283 ? -18.742 8.988 12.430 1.00 89.31 283 LYS A O 1
ATOM 2347 N N . LYS A 1 284 ? -16.583 8.385 12.497 1.00 86.44 284 LYS A N 1
ATOM 2348 C CA . LYS A 1 284 ? -16.020 9.633 11.970 1.00 86.44 284 LYS A CA 1
ATOM 2349 C C . LYS A 1 284 ? -15.153 9.354 10.755 1.00 86.44 284 LYS A C 1
ATOM 2351 O O . LYS A 1 284 ? -14.512 8.310 10.677 1.00 86.44 284 LYS A O 1
ATOM 2356 N N . ILE A 1 285 ? -15.159 10.305 9.830 1.00 84.94 285 ILE A N 1
ATOM 2357 C CA . ILE A 1 285 ? -14.279 10.324 8.665 1.00 84.94 285 ILE A CA 1
ATOM 2358 C C . ILE A 1 285 ? -13.016 11.083 9.060 1.00 84.94 285 ILE A C 1
ATOM 2360 O O . ILE A 1 285 ? -13.107 12.156 9.657 1.00 84.94 285 ILE A O 1
ATOM 2364 N N . VAL A 1 286 ? -11.863 10.517 8.733 1.00 83.12 286 VAL A N 1
ATOM 2365 C CA . VAL A 1 286 ? -10.548 11.116 8.946 1.00 83.12 286 VAL A CA 1
ATOM 2366 C C . VAL A 1 286 ? -9.882 11.269 7.587 1.00 83.12 286 VAL A C 1
ATOM 2368 O O . VAL A 1 286 ? -9.553 10.269 6.957 1.00 83.12 286 VAL A O 1
ATOM 2371 N N . TYR A 1 287 ? -9.722 12.506 7.124 1.00 83.06 287 TYR A N 1
ATOM 2372 C CA . TYR A 1 287 ? -9.049 12.826 5.864 1.00 83.06 287 TYR A CA 1
ATOM 2373 C C . TYR A 1 287 ? -7.535 12.824 6.063 1.00 83.06 287 TYR A C 1
ATOM 2375 O O . TYR A 1 287 ? -7.053 13.389 7.040 1.00 83.06 287 TYR A O 1
ATOM 2383 N N . CYS A 1 288 ? -6.784 12.187 5.167 1.00 81.38 288 CYS A N 1
ATOM 2384 C CA . CYS A 1 288 ? -5.351 11.967 5.376 1.00 81.38 288 CYS A CA 1
ATOM 2385 C C . CYS A 1 288 ? -4.484 12.093 4.119 1.00 81.38 288 CYS A C 1
ATOM 2387 O O . CYS A 1 288 ? -3.324 11.686 4.153 1.00 81.38 288 CYS A O 1
ATOM 2389 N N . GLY A 1 289 ? -5.009 12.658 3.026 1.00 80.06 289 GLY A N 1
ATOM 2390 C CA . GLY A 1 289 ? -4.219 12.937 1.823 1.00 80.06 289 GLY A CA 1
ATOM 2391 C C . GLY A 1 289 ? -3.042 13.887 2.093 1.00 80.06 289 GLY A C 1
ATOM 2392 O O . GLY A 1 289 ? -3.169 14.840 2.857 1.00 80.06 289 GLY A O 1
ATOM 2393 N N . SER A 1 290 ? -1.900 13.642 1.451 1.00 76.31 290 SER A N 1
ATOM 2394 C CA . SER A 1 290 ? -0.684 14.458 1.572 1.00 76.31 290 SER A CA 1
ATOM 2395 C C . SER A 1 290 ? -0.643 15.610 0.560 1.00 76.31 290 SER A C 1
ATOM 2397 O O . SER A 1 290 ? -0.259 16.725 0.902 1.00 76.31 290 SER A O 1
ATOM 2399 N N . VAL A 1 291 ? -1.014 15.355 -0.697 1.00 71.94 291 VAL A N 1
ATOM 2400 C CA . VAL A 1 291 ? -1.083 16.345 -1.784 1.00 71.94 291 VAL A CA 1
ATOM 2401 C C . VAL A 1 291 ? -2.485 16.942 -1.877 1.00 71.94 291 VAL A C 1
ATOM 2403 O O . VAL A 1 291 ? -2.633 18.149 -2.063 1.00 71.94 291 VAL A O 1
ATOM 2406 N N . LYS A 1 292 ? -3.523 16.109 -1.742 1.00 75.25 292 LYS A N 1
ATOM 2407 C CA . LYS A 1 292 ? -4.926 16.540 -1.717 1.00 75.25 292 LYS A CA 1
ATOM 2408 C C . LYS A 1 292 ? -5.599 15.948 -0.491 1.00 75.25 292 LYS A C 1
ATOM 2410 O O . LYS A 1 292 ? -6.066 14.814 -0.521 1.00 75.25 292 LYS A O 1
ATOM 2415 N N . THR A 1 293 ? -5.674 16.741 0.575 1.00 73.38 293 THR A N 1
ATOM 2416 C CA . THR A 1 293 ? -6.092 16.299 1.917 1.00 73.38 293 THR A CA 1
ATOM 2417 C C . THR A 1 293 ? -7.371 15.464 1.930 1.00 73.38 293 THR A C 1
ATOM 2419 O O . THR A 1 293 ? -7.435 14.468 2.644 1.00 73.38 293 THR A O 1
ATOM 2422 N N . LYS A 1 294 ? -8.358 15.806 1.091 1.00 79.69 294 LYS A N 1
ATOM 2423 C CA . LYS A 1 294 ? -9.674 15.148 1.047 1.00 79.69 294 LYS A CA 1
ATOM 2424 C C . LYS A 1 294 ? -9.789 13.933 0.114 1.00 79.69 294 LYS A C 1
ATOM 2426 O O . LYS A 1 294 ? -10.822 13.272 0.147 1.00 79.69 294 LYS A O 1
ATOM 2431 N N . ASP A 1 295 ? -8.776 13.626 -0.700 1.00 77.69 295 ASP A N 1
ATOM 2432 C CA . ASP A 1 295 ? -8.855 12.537 -1.693 1.00 77.69 295 ASP A CA 1
ATOM 2433 C C . ASP A 1 295 ? -8.777 11.143 -1.049 1.00 77.69 295 ASP A C 1
ATOM 2435 O O . ASP A 1 295 ? -9.243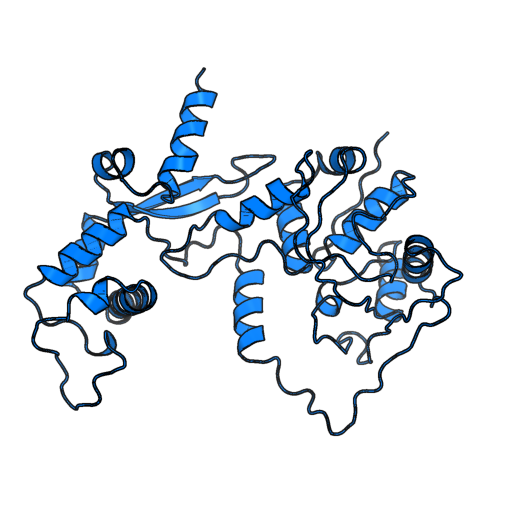 10.161 -1.628 1.00 77.69 295 ASP A O 1
ATOM 2439 N N . ILE A 1 296 ? -8.195 11.050 0.148 1.00 82.19 296 ILE A N 1
ATOM 2440 C CA . ILE A 1 296 ? -8.062 9.806 0.905 1.00 82.19 296 ILE A CA 1
ATOM 2441 C C . ILE A 1 296 ? -8.638 10.027 2.287 1.00 82.19 296 ILE A C 1
ATOM 2443 O O . ILE A 1 296 ? -8.328 11.020 2.953 1.00 82.19 296 ILE A O 1
ATOM 2447 N N . PHE A 1 297 ? -9.459 9.080 2.721 1.00 84.94 297 PHE A N 1
ATOM 2448 C CA . PHE A 1 297 ? -10.028 9.106 4.047 1.00 84.94 297 PHE A CA 1
ATOM 2449 C C . PHE A 1 297 ? -10.138 7.711 4.651 1.00 84.94 297 PHE A C 1
ATOM 2451 O O . PHE A 1 297 ? -10.136 6.685 3.976 1.00 84.94 297 PHE A O 1
ATOM 2458 N N . GLU A 1 298 ? -10.249 7.681 5.967 1.00 85.56 298 GLU A N 1
ATOM 2459 C CA . GLU A 1 298 ? -10.458 6.469 6.739 1.00 85.56 298 GLU A CA 1
ATOM 2460 C C . GLU A 1 298 ? -11.613 6.657 7.715 1.00 85.56 298 GLU A C 1
ATOM 2462 O O . GLU A 1 298 ? -11.987 7.779 8.066 1.00 85.56 298 GLU A O 1
ATOM 2467 N N . PHE A 1 299 ? -12.179 5.543 8.170 1.00 86.06 299 PHE A N 1
ATOM 2468 C CA . PHE A 1 299 ? -13.223 5.556 9.183 1.00 86.06 299 PHE A CA 1
ATOM 2469 C C . PHE A 1 299 ? -12.656 5.197 10.551 1.00 86.06 299 PHE A C 1
ATOM 2471 O O . PHE A 1 299 ? -11.954 4.201 10.710 1.00 86.06 299 PHE A O 1
ATOM 2478 N N . LEU A 1 300 ? -13.008 5.996 11.553 1.00 88.06 300 LEU A N 1
ATOM 2479 C CA . LEU A 1 300 ? -12.597 5.809 12.937 1.00 88.06 300 LEU A CA 1
ATOM 2480 C C . LEU A 1 300 ? -13.811 5.930 13.854 1.00 88.06 300 LEU A C 1
ATOM 2482 O O . LEU A 1 300 ? -14.573 6.893 13.771 1.00 88.06 300 LEU A O 1
ATOM 2486 N N . PHE A 1 301 ? -13.991 4.965 14.748 1.00 90.31 301 PHE A N 1
ATOM 2487 C CA . PHE A 1 301 ? -15.019 5.017 15.778 1.00 90.31 301 PHE A CA 1
ATOM 2488 C C . PHE A 1 301 ? -14.488 5.731 17.018 1.00 90.31 301 PHE A C 1
ATOM 2490 O O . PHE A 1 301 ? -13.469 5.350 17.601 1.00 90.31 301 PHE A O 1
ATOM 2497 N N . ILE A 1 302 ? -15.210 6.769 17.427 1.00 88.88 302 ILE A N 1
ATOM 2498 C CA . ILE A 1 302 ? -14.915 7.585 18.605 1.00 88.88 302 ILE A CA 1
ATOM 2499 C C . ILE A 1 302 ? -16.057 7.488 19.613 1.00 88.88 302 ILE A C 1
ATOM 2501 O O . ILE A 1 302 ? -17.161 7.056 19.284 1.00 88.88 302 ILE A O 1
ATOM 2505 N N . TYR A 1 303 ? -15.812 7.932 20.842 1.00 88.75 303 TYR A N 1
ATOM 2506 C CA . TYR A 1 303 ? -16.883 8.095 21.816 1.00 88.75 303 TYR A CA 1
ATOM 2507 C C . TYR A 1 303 ? -17.730 9.324 21.448 1.00 88.75 303 TYR A C 1
ATOM 2509 O O . TYR A 1 303 ? -17.180 10.398 21.210 1.00 88.75 303 TYR A O 1
ATOM 2517 N N . GLN A 1 304 ? -19.057 9.174 21.394 1.00 82.69 304 GLN A N 1
ATOM 2518 C CA . GLN A 1 304 ? -19.993 10.193 20.899 1.00 82.69 304 GLN A CA 1
ATOM 2519 C C . GLN A 1 304 ? -19.953 11.500 21.711 1.00 82.69 304 GLN A C 1
ATOM 2521 O O . GLN A 1 304 ? -20.248 12.563 21.170 1.00 82.69 304 GLN A O 1
ATOM 2526 N N . ASN A 1 305 ? -19.539 11.452 22.982 1.00 72.12 305 ASN A N 1
ATOM 2527 C CA . ASN A 1 305 ? -19.324 12.650 23.793 1.00 72.12 305 ASN A CA 1
ATOM 2528 C C . ASN A 1 305 ? -17.918 13.238 23.540 1.00 72.12 305 ASN A C 1
ATOM 2530 O O . ASN A 1 305 ? -16.929 12.846 24.171 1.00 72.12 305 ASN A O 1
ATOM 2534 N N . THR A 1 306 ? -17.840 14.161 22.576 1.00 61.41 306 THR A N 1
ATOM 2535 C CA . THR A 1 306 ? -16.605 14.710 21.987 1.00 61.41 306 THR A CA 1
ATOM 2536 C C . THR A 1 306 ? -15.722 15.498 22.954 1.00 61.41 306 THR A C 1
ATOM 2538 O O . THR A 1 306 ? -14.519 15.603 22.708 1.00 61.41 306 THR A O 1
ATOM 2541 N N . ASP A 1 307 ? -16.255 15.976 24.083 1.00 60.22 307 ASP A N 1
ATOM 2542 C CA . ASP A 1 307 ? -15.468 16.683 25.105 1.00 60.22 307 ASP A CA 1
ATOM 2543 C C . ASP A 1 307 ? -14.335 15.810 25.664 1.00 60.22 307 ASP A C 1
ATOM 2545 O O . ASP A 1 307 ? -13.242 16.300 25.954 1.00 60.22 307 ASP A O 1
ATOM 2549 N N . LYS A 1 308 ? -14.551 14.490 25.741 1.00 59.44 308 LYS A N 1
ATOM 2550 C CA . LYS A 1 308 ? -13.515 13.521 26.129 1.00 59.44 308 LYS A CA 1
ATOM 2551 C C . LYS A 1 308 ? -12.489 13.261 25.028 1.00 59.44 308 LYS A C 1
ATOM 2553 O O . LYS A 1 308 ? -11.377 12.845 25.332 1.00 59.44 308 LYS A O 1
ATOM 2558 N N . CYS A 1 309 ? -12.835 13.486 23.761 1.00 61.34 309 CYS A N 1
ATOM 2559 C CA . CYS A 1 309 ? -11.898 13.314 22.653 1.00 61.34 309 CYS A CA 1
ATOM 2560 C C . CYS A 1 309 ? -10.937 14.510 22.562 1.00 61.34 309 CYS A C 1
ATOM 2562 O O . CYS A 1 309 ? -9.729 14.311 22.451 1.00 61.34 309 CYS A O 1
ATOM 2564 N N . ASN A 1 310 ? -11.456 15.729 22.745 1.00 58.34 310 ASN A N 1
ATOM 2565 C CA . ASN A 1 310 ? -10.655 16.958 22.834 1.00 58.34 310 ASN A CA 1
ATOM 2566 C C . ASN A 1 310 ? -9.731 16.964 24.066 1.00 58.34 310 ASN A C 1
ATOM 2568 O O . ASN A 1 310 ? -8.628 17.500 24.016 1.00 58.34 310 ASN A O 1
ATOM 2572 N N . ARG A 1 311 ? -10.154 16.315 25.161 1.00 60.62 311 ARG A N 1
ATOM 2573 C CA . ARG A 1 311 ? -9.373 16.128 26.400 1.00 60.62 311 ARG A CA 1
ATOM 2574 C C . ARG A 1 311 ? -8.683 14.767 26.502 1.00 60.62 311 ARG A C 1
ATOM 2576 O O . ARG A 1 311 ? -8.224 14.400 27.579 1.00 60.62 311 ARG A O 1
ATOM 2583 N N . CYS A 1 312 ? -8.647 13.986 25.423 1.00 62.34 312 CYS A N 1
ATOM 2584 C CA . CYS A 1 312 ? -8.022 12.666 25.439 1.00 62.34 312 CYS A CA 1
ATOM 2585 C C . CYS A 1 312 ? -6.558 12.826 25.873 1.00 62.34 312 CYS A C 1
ATOM 2587 O O . CYS A 1 312 ? -5.891 13.713 25.371 1.00 62.34 312 CYS A O 1
ATOM 2589 N N . GLU A 1 313 ? -6.019 12.041 26.800 1.00 61.06 313 GLU A N 1
ATOM 2590 C CA . GLU A 1 313 ? -4.612 12.215 27.221 1.00 61.06 313 GLU A CA 1
ATOM 2591 C C . GLU A 1 313 ? -3.627 11.550 26.246 1.00 61.06 313 GLU A C 1
ATOM 2593 O O . GLU A 1 313 ? -2.438 11.861 26.228 1.00 61.06 313 GLU A O 1
ATOM 2598 N N . TYR A 1 314 ? -4.129 10.685 25.363 1.00 62.91 314 TYR A N 1
ATOM 2599 C CA . TYR A 1 314 ? -3.318 9.936 24.413 1.00 62.91 314 TYR A CA 1
ATOM 2600 C C . TYR A 1 314 ? -2.900 10.819 23.232 1.00 62.91 314 TYR A C 1
ATOM 2602 O O . TYR A 1 314 ? -3.716 11.190 22.386 1.00 62.91 314 TYR A O 1
ATOM 2610 N N . PHE A 1 315 ? -1.612 11.167 23.175 1.00 56.38 315 PHE A N 1
ATOM 2611 C CA . PHE A 1 315 ? -1.004 11.906 22.060 1.00 56.38 315 PHE A CA 1
ATOM 2612 C C . PHE A 1 315 ? -1.093 11.152 20.728 1.00 56.38 315 PHE A C 1
ATOM 2614 O O . PHE A 1 315 ? -1.177 11.781 19.685 1.00 56.38 315 PHE A O 1
ATOM 2621 N N . SER A 1 316 ? -1.143 9.820 20.768 1.00 56.31 316 SER A N 1
ATOM 2622 C CA . SER A 1 316 ? -1.304 8.941 19.605 1.00 56.31 316 SER A CA 1
ATOM 2623 C C . SER A 1 316 ? -2.722 8.905 19.031 1.00 56.31 316 SER A C 1
ATOM 2625 O O . SER A 1 316 ? -2.940 8.247 18.016 1.00 56.31 316 SER A O 1
ATOM 2627 N N . CYS A 1 317 ? -3.699 9.562 19.670 1.00 64.88 317 CYS A N 1
ATOM 2628 C CA . CYS A 1 317 ? -5.084 9.537 19.218 1.00 64.88 317 CYS A CA 1
ATOM 2629 C C . CYS A 1 317 ? -5.188 10.188 17.823 1.00 64.88 317 CYS A C 1
ATOM 2631 O O . CYS A 1 317 ? -4.950 11.395 17.712 1.00 64.88 317 CYS A O 1
ATOM 2633 N N . PRO A 1 318 ? -5.595 9.449 16.769 1.00 61.44 318 PRO A N 1
ATOM 2634 C CA . PRO A 1 318 ? -5.623 9.975 15.399 1.00 61.44 318 PRO A CA 1
ATOM 2635 C C . PRO A 1 318 ? -6.514 11.215 15.268 1.00 61.44 318 PRO A C 1
ATOM 2637 O O . PRO A 1 318 ? -6.255 12.109 14.474 1.00 61.44 318 PRO A O 1
ATOM 2640 N N . VAL A 1 319 ? -7.537 11.304 16.121 1.00 66.44 319 VAL A N 1
ATOM 2641 C CA . VAL A 1 319 ? -8.473 12.426 16.183 1.00 66.44 319 VAL A CA 1
ATOM 2642 C C . VAL A 1 319 ? -7.769 13.740 16.548 1.00 66.44 319 VAL A C 1
ATOM 2644 O O . VAL A 1 319 ? -8.099 14.779 15.988 1.00 66.44 319 VAL A O 1
ATOM 2647 N N . LYS A 1 320 ? -6.769 13.719 17.440 1.00 65.50 320 LYS A N 1
ATOM 2648 C CA . LYS A 1 320 ? -6.047 14.936 17.850 1.00 65.50 320 LYS A CA 1
ATOM 2649 C C . LYS A 1 320 ? -5.183 15.528 16.746 1.00 65.50 320 LYS A C 1
ATOM 2651 O O . LYS A 1 320 ? -5.077 16.745 16.658 1.00 65.50 320 LYS A O 1
ATOM 2656 N N . HIS A 1 321 ? -4.553 14.675 15.943 1.00 56.47 321 HIS A N 1
ATOM 2657 C CA . HIS A 1 321 ? -3.649 15.121 14.888 1.00 56.47 321 HIS A CA 1
ATOM 2658 C C . HIS A 1 321 ? -4.383 15.853 13.756 1.00 56.47 321 HIS A C 1
ATOM 2660 O O . HIS A 1 321 ? -3.795 16.738 13.150 1.00 56.47 321 HIS A O 1
ATOM 2666 N N . HIS A 1 322 ? -5.668 15.559 13.533 1.00 53.47 322 HIS A N 1
ATOM 2667 C CA . HIS A 1 322 ? -6.454 16.171 12.456 1.00 53.47 322 HIS A CA 1
ATOM 2668 C C . HIS A 1 322 ? -7.274 17.402 12.871 1.00 53.47 322 HIS A C 1
ATOM 2670 O O . HIS A 1 322 ? -7.547 18.251 12.030 1.00 53.47 322 HIS A O 1
ATOM 2676 N N . TYR A 1 323 ? -7.613 17.573 14.157 1.00 46.12 323 TYR A N 1
ATOM 2677 C CA . TYR A 1 323 ? -8.302 18.790 14.624 1.00 46.12 323 TYR A CA 1
ATOM 2678 C C . TYR A 1 323 ? -7.431 20.060 14.576 1.00 46.12 323 TYR A C 1
ATOM 2680 O O . TYR A 1 323 ? -7.970 21.161 14.651 1.00 46.12 323 TYR A O 1
ATOM 2688 N N . ILE A 1 324 ? -6.106 19.924 14.455 1.00 41.44 324 ILE A N 1
ATOM 2689 C CA . ILE A 1 324 ? -5.186 21.067 14.343 1.00 41.44 324 ILE A CA 1
ATOM 2690 C C . ILE A 1 324 ? -5.205 21.646 12.914 1.00 41.44 324 ILE A C 1
ATOM 2692 O O . ILE A 1 324 ? -5.172 22.861 12.754 1.00 41.44 324 ILE A O 1
ATOM 2696 N N . GLU A 1 325 ? -5.369 20.814 11.881 1.00 40.03 325 GLU A N 1
ATOM 2697 C CA . GLU A 1 325 ? -5.341 21.263 10.477 1.00 40.03 325 GLU A CA 1
ATOM 2698 C C . GLU A 1 325 ? -6.640 21.971 10.040 1.00 40.03 325 GLU A C 1
ATOM 2700 O O . GLU A 1 325 ? -6.590 22.928 9.269 1.00 40.03 325 GLU A O 1
ATOM 2705 N N . ASP A 1 326 ? -7.805 21.589 10.582 1.00 37.22 326 ASP A N 1
ATOM 2706 C CA . ASP A 1 326 ? -9.078 22.286 10.310 1.00 37.22 326 ASP A CA 1
ATOM 2707 C C . ASP A 1 326 ? -9.145 23.691 10.952 1.00 37.22 326 ASP A C 1
ATOM 2709 O O . ASP A 1 326 ? -9.910 24.551 10.506 1.00 37.22 326 ASP A O 1
ATOM 2713 N N . ALA A 1 327 ? -8.347 23.947 11.994 1.00 32.91 327 ALA A N 1
ATOM 2714 C CA . ALA A 1 327 ? -8.252 25.261 12.634 1.00 32.91 327 ALA A CA 1
ATOM 2715 C C . ALA A 1 327 ? -7.322 26.218 11.863 1.00 32.91 327 ALA A C 1
ATOM 2717 O O . ALA A 1 327 ? -7.575 27.420 11.834 1.00 32.91 327 ALA A O 1
ATOM 2718 N N . GLU A 1 328 ? -6.286 25.692 11.204 1.00 32.75 328 GLU A N 1
ATOM 2719 C CA . GLU A 1 328 ? -5.317 26.476 10.422 1.00 32.75 328 GLU A CA 1
ATOM 2720 C C . GLU A 1 328 ? -5.784 26.781 8.987 1.00 32.75 328 GLU A C 1
ATOM 2722 O O . GLU A 1 328 ? -5.240 27.675 8.352 1.00 32.75 328 GLU A O 1
ATOM 2727 N N . LEU A 1 329 ? -6.819 26.099 8.482 1.00 33.47 329 LEU A N 1
ATOM 2728 C CA . LEU A 1 329 ? -7.463 26.403 7.190 1.00 33.47 329 LEU A CA 1
ATOM 2729 C C . LEU A 1 329 ? -8.590 27.452 7.281 1.00 33.47 329 LEU A C 1
ATOM 2731 O O . LEU A 1 329 ? -9.168 27.816 6.257 1.00 33.47 329 LEU A O 1
ATOM 2735 N N . ASN A 1 330 ? -8.917 27.918 8.491 1.00 30.78 330 ASN A N 1
ATOM 2736 C CA . ASN A 1 330 ? -9.907 28.974 8.752 1.00 30.78 330 ASN A CA 1
ATOM 2737 C C . ASN A 1 330 ? -9.269 30.291 9.252 1.00 30.78 330 ASN A C 1
ATOM 2739 O O . ASN A 1 330 ? -9.980 31.170 9.745 1.00 30.78 330 ASN A O 1
ATOM 2743 N N . LEU A 1 331 ? -7.946 30.420 9.115 1.00 29.94 331 LEU A N 1
ATOM 2744 C CA . LEU A 1 331 ? -7.152 31.647 9.260 1.00 29.94 331 LEU A CA 1
ATOM 2745 C C . LEU A 1 331 ? -6.463 31.942 7.924 1.00 29.94 331 LEU A C 1
ATOM 2747 O O . LEU A 1 331 ? -6.251 33.144 7.643 1.00 29.94 331 LEU A O 1
#

Radius of gyration: 24.54 Å; Cα contacts (8 Å, |Δi|>4): 447; chains: 1; bounding box: 58×63×65 Å

Foldseek 3Di:
DQDDDDQDLFFALLQRLLVSCVVRVHPDSVQAADQFLFGWLQGADEPVSLVSPLPDFLVSVLSNCLLLLALQADQFQADDRQVSLVSVCRNNPNDDDDDDDGDTFFDWADLVQLVVCCVPPNKGGGGSQGRDNPQQADPVVGDGIKTAGDDPPDGSSVCVVCSTVSHHDPRIDHDDPDPPPPVPPCDPVRVVSVCRSPDDFADPPGNHEFPQVLVVLLVCLQPPPDFAAPQLDPPDPDDDRTDDDDDDNVQSPDSVSSSRSVVVCVVVVVPSVVVVCVVFWDKDWQFRTDSDRNPGIYIYIYTPPCVCVCVPPDPSGSSVVRVVVVVVVVD

pLDDT: mean 77.45, std 16.96, range [29.94, 98.44]

Organism: NCBI:txid1967619

Sequence (331 aa):
MLTRSRYLPDETLHSFIFRICLINGEEQFSDVTNHNVQWLKNLQLNVRTIKYFAGYSDLDLLILMRNSWQAIKSTTIFDNPVEYMSEINTLLRKQPLARRGTHNYPLKYCIDCIRESIKNIGFGYFKSSWHYELAGYCFIHNKALTHFKRNINMQPHEILKTILRGEHPAGSYSLIPNKNSTIEKTSLIYSNKIKSIELSFNNEDYIYIADCLKAEIKNFIRTCTVDLPKMALISDTFNKTKIKKPYKEGYLFQDNVLAKIIQCFFTVNFEPFITFWQKNAAKKIVYCGSVKTKDIFEFLFIYQNTDKCNRCEYFSCPVKHHYIEDAELNL

Solvent-accessible surface area (backbone atoms only — not comparable to full-atom values): 19567 Å² total; per-residue (Å²): 134,90,62,81,73,88,87,57,98,56,31,15,38,54,42,52,52,52,48,47,36,51,72,64,72,50,87,82,55,72,48,40,30,43,96,65,45,22,35,44,65,78,52,43,42,51,72,82,57,41,67,77,51,76,82,60,54,52,66,62,51,47,53,18,30,30,33,56,77,34,57,60,45,74,87,55,40,72,48,62,84,62,58,35,47,55,48,56,54,47,30,65,32,85,64,88,72,79,89,66,82,86,55,62,40,74,45,48,42,52,60,66,63,16,40,47,32,29,74,75,76,71,45,36,68,47,50,22,74,37,64,41,93,84,49,53,58,35,82,88,76,72,40,56,26,34,33,64,51,77,49,92,91,58,58,49,64,58,47,51,52,37,40,41,71,48,42,82,45,84,55,56,48,61,62,78,78,55,92,80,58,67,89,64,65,78,45,78,69,49,56,54,52,47,52,36,52,68,52,63,82,63,52,82,86,56,65,26,43,34,65,57,29,49,52,50,50,54,50,47,66,72,66,53,89,66,76,53,70,59,82,52,49,97,78,70,91,60,102,58,85,57,52,80,81,76,80,63,69,72,52,77,72,34,65,74,48,44,49,47,32,52,52,43,37,62,75,69,60,37,58,76,56,51,56,48,42,73,75,37,51,34,84,39,82,45,66,58,28,84,82,45,44,78,82,35,47,40,60,38,32,32,39,61,64,52,71,51,55,80,62,44,85,60,84,82,31,65,70,61,70,53,61,56,56,68,57,64,74,77,111

Mean predicted aligned error: 10.86 Å

Secondary structure (DSSP, 8-state):
-PPPPPP-TTB-HHHHHHHHHHHTT----TTTB-TTSPEESS----HHHHTTTTTS-HHHHHHHHHHTT-SPPP-STTS-TTGGGHHHHHHT-SSPPP-----EEPPEE-HHHHHHHHHHHSS---BGGGSSTT--EETTTTEEPEEE---TTS-HHHHHHHHHTT-PPTTEEE-PPPTTS------HHHHHHHHHHHPPTT-TT---B-HHHHHHHHHHHHH--SPBPGGG-TT--S--SSB-S---GGGGG-HHHHHHHHHHHHHTT-HHHHHHHHHHEEEEEEE--SSSTTSSEEEEEEES-THHHHT---TT-HHHHHHTHHHHTT-